Protein AF-A0A6L7WS85-F1 (afdb_monomer_lite)

Foldseek 3Di:
DPPPPDDDDDPVVVVVVVVVVVVVVVVVCVVDPDPDPDQQDADDALVRVQVLLCVLQVAHDDSPVQAPHADCPPHNDRPRNVRRDDDPVRVVSVVVVLLVSLLLSLLPDDPWKDKDKDFDDLPDDFQADDDPQDDNQFTAFDKDWDFASAWAKKKKAFDWRAFPVQFFAQQADWWKKFKDKQNHTPDIDITHVLVVQADDFDFDLACPGDGPPRSVVCRNCRRVPRMDMDTDAGGIMMITITIRDDPDDDDDDDDDDDDDNSSRRGSNHNHHMHTGMMMMMDDNDHPGRGDYPSCVSQQPDDADDPHDPVVLLVSLLVSLQVSCVSNPPDDDDPVNSVVLSVQLVVLCVVHNSSSSSSSSD

Structure (mmCIF, N/CA/C/O backbone):
data_AF-A0A6L7WS85-F1
#
_entry.id   AF-A0A6L7WS85-F1
#
loop_
_atom_site.group_PDB
_atom_site.id
_atom_site.type_symbol
_atom_site.label_atom_id
_atom_site.label_alt_id
_atom_site.label_comp_id
_atom_site.label_asym_id
_atom_site.label_entity_id
_atom_site.label_seq_id
_atom_site.pdbx_PDB_ins_code
_atom_site.Cartn_x
_atom_site.Cartn_y
_atom_site.Cartn_z
_atom_site.occupancy
_atom_site.B_iso_or_equiv
_atom_site.auth_seq_id
_atom_site.auth_comp_id
_atom_site.auth_asym_id
_atom_site.auth_atom_id
_atom_site.pdbx_PDB_model_num
ATOM 1 N N . MET A 1 1 ? 6.328 -37.566 62.674 1.00 53.97 1 MET A N 1
ATOM 2 C CA . MET A 1 1 ? 6.493 -38.929 63.240 1.00 53.97 1 MET A CA 1
ATOM 3 C C . MET A 1 1 ? 6.113 -38.849 64.713 1.00 53.97 1 MET A C 1
ATOM 5 O O . MET A 1 1 ? 6.518 -37.862 65.320 1.00 53.97 1 MET A O 1
ATOM 9 N N . PRO A 1 2 ? 5.325 -39.777 65.289 1.00 58.72 2 PRO A N 1
ATOM 10 C CA . PRO A 1 2 ? 5.113 -39.764 66.733 1.00 58.72 2 PRO A CA 1
ATOM 11 C C . PRO A 1 2 ? 6.447 -40.039 67.462 1.00 58.72 2 PRO A C 1
ATOM 13 O O . PRO A 1 2 ? 7.341 -40.641 66.859 1.00 58.72 2 PRO A O 1
ATOM 16 N N . PRO A 1 3 ? 6.603 -39.596 68.723 1.00 71.50 3 PRO A N 1
ATOM 17 C CA . PRO A 1 3 ? 7.794 -39.864 69.528 1.00 71.50 3 PRO A CA 1
ATOM 18 C C . PRO A 1 3 ? 8.134 -41.360 69.577 1.00 71.50 3 PRO A C 1
ATOM 20 O O . PRO A 1 3 ? 7.241 -42.208 69.481 1.00 71.50 3 PRO A O 1
ATOM 23 N N . ALA A 1 4 ? 9.420 -41.682 69.735 1.00 63.84 4 ALA A N 1
ATOM 24 C CA . ALA A 1 4 ? 9.895 -43.062 69.783 1.00 63.84 4 ALA A CA 1
ATOM 25 C C . ALA A 1 4 ? 9.134 -43.881 70.846 1.00 63.84 4 ALA A C 1
ATOM 27 O O . ALA A 1 4 ? 9.026 -43.459 71.994 1.00 63.84 4 ALA A O 1
ATOM 28 N N . GLY A 1 5 ? 8.603 -45.044 70.448 1.00 71.12 5 GLY A N 1
ATOM 29 C CA . GLY A 1 5 ? 7.859 -45.961 71.323 1.00 71.12 5 GLY A CA 1
ATOM 30 C C . GLY A 1 5 ? 6.330 -45.903 71.209 1.00 71.12 5 GLY A C 1
ATOM 31 O O . GLY A 1 5 ? 5.669 -46.806 71.712 1.00 71.12 5 GLY A O 1
ATOM 32 N N . ASN A 1 6 ? 5.756 -44.916 70.512 1.00 74.50 6 ASN A N 1
ATOM 33 C CA . ASN A 1 6 ? 4.305 -44.847 70.305 1.00 74.50 6 ASN A CA 1
ATOM 34 C C . ASN A 1 6 ? 3.857 -45.547 69.008 1.00 74.50 6 ASN A C 1
ATOM 36 O O . ASN A 1 6 ? 4.531 -45.416 67.977 1.00 74.50 6 ASN A O 1
ATOM 40 N N . PRO A 1 7 ? 2.708 -46.257 69.018 1.00 76.69 7 PRO A N 1
ATOM 41 C CA . PRO A 1 7 ? 2.165 -46.877 67.818 1.00 76.69 7 PRO A CA 1
ATOM 42 C C . PRO A 1 7 ? 1.819 -45.801 66.786 1.00 76.69 7 PRO A C 1
ATOM 44 O O . PRO A 1 7 ? 1.273 -44.743 67.107 1.00 76.69 7 PRO A O 1
ATOM 47 N N . ARG A 1 8 ? 2.150 -46.070 65.521 1.00 77.38 8 ARG A N 1
ATOM 48 C CA . ARG A 1 8 ? 1.722 -45.208 64.418 1.00 77.38 8 ARG A CA 1
ATOM 49 C C . ARG A 1 8 ? 0.194 -45.275 64.287 1.00 77.38 8 ARG A C 1
ATOM 51 O O . ARG A 1 8 ? -0.360 -46.367 64.418 1.00 77.38 8 ARG A O 1
ATOM 58 N N . PRO A 1 9 ? -0.481 -44.149 64.000 1.00 83.81 9 PRO A N 1
ATOM 59 C CA . PRO A 1 9 ? -1.877 -44.159 63.584 1.00 83.81 9 PRO A CA 1
ATOM 60 C C . PRO A 1 9 ? -2.127 -45.157 62.446 1.00 83.81 9 PRO A C 1
ATOM 62 O O . PRO A 1 9 ? -1.244 -45.411 61.624 1.00 83.81 9 PRO A O 1
ATOM 65 N N . ALA A 1 10 ? -3.335 -45.717 62.389 1.00 86.31 10 ALA A N 1
ATOM 66 C CA . ALA A 1 10 ? -3.731 -46.590 61.290 1.00 86.31 10 ALA A CA 1
ATOM 67 C C . ALA A 1 10 ? -3.745 -45.816 59.960 1.00 86.31 10 ALA A C 1
ATOM 69 O O . ALA A 1 10 ? -4.024 -44.618 59.934 1.00 86.31 10 ALA A O 1
ATOM 70 N N . GLU A 1 11 ? -3.504 -46.503 58.843 1.00 85.88 11 GLU A N 1
ATOM 71 C CA . GLU A 1 11 ? -3.482 -45.891 57.505 1.00 85.88 11 GLU A CA 1
ATOM 72 C C . GLU A 1 11 ? -4.763 -45.095 57.192 1.00 85.88 11 GLU A C 1
ATOM 74 O O . GLU A 1 11 ? -4.703 -44.005 56.625 1.00 85.88 11 GLU A O 1
ATOM 79 N N . ALA A 1 12 ? -5.921 -45.584 57.645 1.00 87.50 12 ALA A N 1
ATOM 80 C CA . ALA A 1 12 ? -7.203 -44.899 57.492 1.00 87.50 12 ALA A CA 1
ATOM 81 C C . ALA A 1 12 ? -7.228 -43.506 58.151 1.00 87.50 12 ALA A C 1
ATOM 83 O O . ALA A 1 12 ? -7.814 -42.573 57.601 1.00 87.50 12 ALA A O 1
ATOM 84 N N . ALA A 1 13 ? -6.556 -43.337 59.295 1.00 87.69 13 ALA A N 1
ATOM 85 C CA . ALA A 1 13 ? -6.461 -42.045 59.970 1.00 87.69 13 ALA A CA 1
ATOM 86 C C . ALA A 1 13 ? -5.604 -41.061 59.162 1.00 87.69 13 ALA A C 1
ATOM 88 O O . ALA A 1 13 ? -5.973 -39.898 59.022 1.00 87.69 13 ALA A O 1
ATOM 89 N N . TYR A 1 14 ? -4.510 -41.536 58.557 1.00 87.75 14 TYR A N 1
ATOM 90 C CA . TYR A 1 14 ? -3.699 -40.720 57.654 1.00 87.75 14 TYR A CA 1
ATOM 91 C C . TYR A 1 14 ? -4.488 -40.266 56.423 1.00 87.75 14 TYR A C 1
ATOM 93 O O . TYR A 1 14 ? -4.453 -39.086 56.089 1.00 87.75 14 TYR A O 1
ATOM 101 N N . ARG A 1 15 ? -5.245 -41.173 55.789 1.00 91.62 15 ARG A N 1
ATOM 102 C CA . ARG A 1 15 ? -6.086 -40.835 54.627 1.00 91.62 15 ARG A CA 1
ATOM 103 C C . ARG A 1 15 ? -7.187 -39.834 54.972 1.00 91.62 15 ARG A C 1
ATOM 105 O O . ARG A 1 15 ? -7.450 -38.934 54.188 1.00 91.62 15 ARG A O 1
ATOM 112 N N . THR A 1 16 ? -7.792 -39.967 56.152 1.00 93.31 16 THR A N 1
ATOM 113 C CA . THR A 1 16 ? -8.840 -39.045 56.620 1.00 93.31 16 THR A CA 1
ATOM 114 C C . THR A 1 16 ? -8.288 -37.633 56.801 1.00 93.31 16 THR A C 1
ATOM 116 O O . THR A 1 16 ? -8.888 -36.673 56.331 1.00 93.31 16 THR A O 1
ATOM 119 N N . VAL A 1 17 ? -7.121 -37.502 57.438 1.00 93.50 17 VAL A N 1
ATOM 120 C CA . VAL A 1 17 ? -6.476 -36.196 57.640 1.00 93.50 17 VAL A CA 1
ATOM 121 C C . VAL A 1 17 ? -6.006 -35.594 56.316 1.00 93.50 17 VAL A C 1
ATOM 123 O O . VAL A 1 17 ? -6.187 -34.399 56.113 1.00 93.50 17 VAL A O 1
ATOM 126 N N . ALA A 1 18 ? -5.443 -36.402 55.412 1.00 93.31 18 ALA A N 1
ATOM 127 C CA . ALA A 1 18 ? -5.026 -35.937 54.090 1.00 93.31 18 ALA A CA 1
ATOM 128 C C . ALA A 1 18 ? -6.217 -35.410 53.276 1.00 93.31 18 ALA A C 1
ATOM 130 O O . ALA A 1 18 ? -6.176 -34.278 52.812 1.00 93.31 18 ALA A O 1
ATOM 131 N N . SER A 1 19 ? -7.308 -36.179 53.202 1.00 94.69 19 SER A N 1
ATOM 132 C CA . SER A 1 19 ? -8.516 -35.781 52.472 1.00 94.69 19 SER A CA 1
ATOM 133 C C . SER A 1 19 ? -9.173 -34.531 53.061 1.00 94.69 19 SER A C 1
ATOM 135 O O . SER A 1 19 ? -9.623 -33.668 52.310 1.00 94.69 19 SER A O 1
ATOM 137 N N . TRP A 1 20 ? -9.203 -34.399 54.391 1.00 96.12 20 TRP A N 1
ATOM 138 C CA . TRP A 1 20 ? -9.679 -33.177 55.041 1.00 96.12 20 TRP A CA 1
ATOM 139 C C . TRP A 1 20 ? -8.803 -31.972 54.679 1.00 96.12 20 TRP A C 1
ATOM 141 O O . TRP A 1 20 ? -9.329 -30.941 54.279 1.00 96.12 20 TRP A O 1
ATOM 151 N N . LEU A 1 21 ? -7.477 -32.113 54.761 1.00 95.69 21 LEU A N 1
ATOM 152 C CA . LEU A 1 21 ? -6.548 -31.026 54.463 1.00 95.69 21 LEU A CA 1
ATOM 153 C C . LEU A 1 21 ? -6.642 -30.576 52.997 1.00 95.69 21 LEU A C 1
ATOM 155 O O . LEU A 1 21 ? -6.675 -29.379 52.740 1.00 95.69 21 LEU A O 1
ATOM 159 N N . GLU A 1 22 ? -6.722 -31.518 52.055 1.00 95.44 22 GLU A N 1
ATOM 160 C CA . GLU A 1 22 ? -6.938 -31.237 50.628 1.00 95.44 22 GLU A CA 1
ATOM 161 C C . GLU A 1 22 ? -8.252 -30.476 50.411 1.00 95.44 22 GLU A C 1
ATOM 163 O O . GLU A 1 22 ? -8.258 -29.424 49.779 1.00 95.44 22 GLU A O 1
ATOM 168 N N . THR A 1 23 ? -9.344 -30.938 51.030 1.00 95.12 23 THR A N 1
ATOM 169 C CA . THR A 1 23 ? -10.663 -30.295 50.912 1.00 95.12 23 THR A CA 1
ATOM 170 C C . THR A 1 23 ? -10.656 -28.865 51.456 1.00 95.12 23 THR A C 1
ATOM 172 O O . THR A 1 23 ? -11.225 -27.967 50.836 1.00 95.12 23 THR A O 1
ATOM 175 N N . GLU A 1 24 ? -10.019 -28.624 52.604 1.00 94.81 24 GLU A N 1
ATOM 176 C CA . GLU A 1 24 ? -9.925 -27.283 53.194 1.00 94.81 24 GLU A CA 1
ATOM 177 C C . GLU A 1 24 ? -9.048 -26.347 52.352 1.00 94.81 24 GLU A C 1
ATOM 179 O O . GLU A 1 24 ? -9.404 -25.183 52.161 1.00 94.81 24 GLU A O 1
ATOM 184 N N . ILE A 1 25 ? -7.932 -26.848 51.806 1.00 90.12 25 ILE A N 1
ATOM 185 C CA . ILE A 1 25 ? -7.068 -26.081 50.895 1.00 90.12 25 ILE A CA 1
ATOM 186 C C . ILE A 1 25 ? -7.840 -25.694 49.631 1.00 90.12 25 ILE A C 1
ATOM 188 O O . ILE A 1 25 ? -7.834 -24.521 49.257 1.00 90.12 25 ILE A O 1
ATOM 192 N N . ASP A 1 26 ? -8.546 -26.642 49.013 1.00 89.75 26 ASP A N 1
ATOM 193 C CA . ASP A 1 26 ? -9.341 -26.397 47.807 1.00 89.75 26 ASP A CA 1
ATOM 194 C C . ASP A 1 26 ? -10.480 -25.403 48.079 1.00 89.75 26 ASP A C 1
ATOM 196 O O . ASP A 1 26 ? -10.726 -24.486 47.292 1.00 89.75 26 ASP A O 1
ATOM 200 N N . THR A 1 27 ? -11.145 -25.531 49.229 1.00 91.12 27 THR A N 1
ATOM 201 C CA . THR A 1 27 ? -12.225 -24.622 49.642 1.00 91.12 27 THR A CA 1
ATOM 202 C C . THR A 1 27 ? -11.706 -23.197 49.842 1.00 91.12 27 THR A C 1
ATOM 204 O O . THR A 1 27 ? -12.332 -22.241 49.378 1.00 91.12 27 THR A O 1
ATOM 207 N N . LEU A 1 28 ? -10.547 -23.038 50.488 1.00 87.81 28 LEU A N 1
ATOM 208 C CA . LEU A 1 28 ? -9.914 -21.735 50.690 1.00 87.81 28 LEU A CA 1
ATOM 209 C C . LEU A 1 28 ? -9.469 -21.112 49.357 1.00 87.81 28 LEU A C 1
ATOM 211 O O . LEU A 1 28 ? -9.716 -19.928 49.122 1.00 87.81 28 LEU A O 1
ATOM 215 N N . ALA A 1 29 ? -8.863 -21.912 48.475 1.00 81.25 29 ALA A N 1
ATOM 216 C CA . ALA A 1 29 ? -8.415 -21.473 47.156 1.00 81.25 29 ALA A CA 1
ATOM 217 C C . ALA A 1 29 ? -9.582 -21.002 46.271 1.00 81.25 29 ALA A C 1
ATOM 219 O O . ALA A 1 29 ? -9.443 -20.024 45.538 1.00 81.25 29 ALA A O 1
ATOM 220 N N . LEU A 1 30 ? -10.749 -21.649 46.368 1.00 84.62 30 LEU A N 1
ATOM 221 C CA . LEU A 1 30 ? -11.965 -21.231 45.663 1.00 84.62 30 LEU A CA 1
ATOM 222 C C . LEU A 1 30 ? -12.608 -19.975 46.268 1.00 84.62 30 LEU A C 1
ATOM 224 O O . LEU A 1 30 ? -13.181 -19.170 45.535 1.00 84.62 30 LEU A O 1
ATOM 228 N N . ALA A 1 31 ? -12.537 -19.807 47.590 1.00 88.69 31 ALA A N 1
ATOM 229 C CA . ALA A 1 31 ? -13.150 -18.677 48.287 1.00 88.69 31 ALA A CA 1
ATOM 230 C C . ALA A 1 31 ? -12.396 -17.355 48.072 1.00 88.69 31 ALA A C 1
ATOM 232 O O . ALA A 1 31 ? -13.014 -16.291 48.065 1.00 88.69 31 ALA A O 1
ATOM 233 N N . SER A 1 32 ? -11.073 -17.411 47.900 1.00 80.25 32 SER A N 1
ATOM 234 C CA . SER A 1 32 ? -10.247 -16.233 47.635 1.00 80.25 32 SER A CA 1
ATOM 235 C C . SER A 1 32 ? -9.077 -16.602 46.718 1.00 80.25 32 SER A C 1
ATOM 237 O O . SER A 1 32 ? -7.954 -16.758 47.203 1.00 80.25 32 SER A O 1
ATOM 239 N N . PRO A 1 33 ? -9.323 -16.757 45.403 1.00 77.69 33 PRO A N 1
ATOM 240 C CA . PRO A 1 33 ? -8.286 -17.128 44.450 1.00 77.69 33 PRO A CA 1
ATOM 241 C C . PRO A 1 33 ? -7.148 -16.104 44.479 1.00 77.69 33 PRO A C 1
ATOM 243 O O . PRO A 1 33 ? -7.364 -14.931 44.175 1.00 77.69 33 PRO A O 1
ATOM 246 N N . ASP A 1 34 ? -5.944 -16.544 44.841 1.00 73.62 34 ASP A N 1
ATOM 247 C CA . ASP A 1 34 ? -4.716 -15.771 44.665 1.00 73.62 34 ASP A CA 1
ATOM 248 C C . ASP A 1 34 ? -4.029 -16.278 43.389 1.00 73.62 34 ASP A C 1
ATOM 250 O O . ASP A 1 34 ? -3.404 -17.342 43.413 1.00 73.62 34 ASP A O 1
ATOM 254 N N . PRO A 1 35 ? -4.160 -15.577 42.249 1.00 69.06 35 PRO A N 1
ATOM 255 C CA . PRO A 1 35 ? -3.498 -15.973 41.009 1.00 69.06 35 PRO A CA 1
ATOM 256 C C . PRO A 1 35 ? -1.964 -15.834 41.080 1.00 69.06 35 PRO A C 1
ATOM 258 O O . PRO A 1 35 ? -1.282 -16.111 40.094 1.00 69.06 35 PRO A O 1
ATOM 261 N N . GLY A 1 36 ? -1.409 -15.415 42.225 1.00 72.50 36 GLY A N 1
ATOM 262 C CA . GLY A 1 36 ? -0.003 -15.103 42.417 1.00 72.50 36 GLY A CA 1
ATOM 263 C C . GLY A 1 36 ? 0.325 -13.682 41.966 1.00 72.50 36 GLY A C 1
ATOM 264 O O . GLY A 1 36 ? -0.548 -12.828 41.793 1.00 72.50 36 GLY A O 1
ATOM 265 N N . ARG A 1 37 ? 1.619 -13.411 41.746 1.00 63.44 37 ARG A N 1
ATOM 266 C CA . ARG A 1 37 ? 2.050 -12.170 41.092 1.00 63.44 37 ARG A CA 1
ATOM 267 C C . ARG A 1 37 ? 1.512 -12.200 39.661 1.00 63.44 37 ARG A C 1
ATOM 269 O O . ARG A 1 37 ? 2.059 -12.909 38.823 1.00 63.44 37 ARG A O 1
ATOM 276 N N . GLY A 1 38 ? 0.426 -11.470 39.419 1.00 61.41 38 GLY A N 1
ATOM 277 C CA . GLY A 1 38 ? -0.119 -11.303 38.076 1.00 61.41 38 GLY A CA 1
ATOM 278 C C . GLY A 1 38 ? 0.941 -10.761 37.117 1.00 61.41 38 GLY A C 1
ATOM 279 O O . GLY A 1 38 ? 1.922 -10.148 37.549 1.00 61.41 38 GLY A O 1
ATOM 280 N N . GLU A 1 39 ? 0.737 -10.990 35.820 1.00 58.28 39 GLU A N 1
ATOM 281 C CA . GLU A 1 39 ? 1.532 -10.337 34.780 1.00 58.28 39 GLU A CA 1
ATOM 282 C C . GLU A 1 39 ? 1.585 -8.829 35.058 1.00 58.28 39 GLU A C 1
ATOM 284 O O . GLU A 1 39 ? 0.565 -8.200 35.363 1.00 58.28 39 GLU A O 1
ATOM 289 N N . THR A 1 40 ? 2.777 -8.234 34.983 1.00 63.59 40 THR A N 1
ATOM 290 C CA . THR A 1 40 ? 2.881 -6.780 34.948 1.00 63.59 40 THR A CA 1
ATOM 291 C C . THR A 1 40 ? 2.109 -6.304 33.723 1.00 63.59 40 THR A C 1
ATOM 293 O O . THR A 1 40 ? 2.368 -6.747 32.605 1.00 63.59 40 THR A O 1
ATOM 296 N N . PHE A 1 41 ? 1.089 -5.464 33.941 1.00 68.06 41 PHE A N 1
ATOM 297 C CA . PHE A 1 41 ? 0.290 -4.909 32.852 1.00 68.06 41 PHE A CA 1
ATOM 298 C C . PHE A 1 41 ? 1.227 -4.247 31.843 1.00 68.06 41 PHE A C 1
ATOM 300 O O . PHE A 1 41 ? 1.824 -3.212 32.138 1.00 68.06 41 PHE A O 1
ATOM 307 N N . HIS A 1 42 ? 1.341 -4.841 30.659 1.00 76.81 42 HIS A N 1
ATOM 308 C CA . HIS A 1 42 ? 2.170 -4.319 29.587 1.00 76.81 42 HIS A CA 1
ATOM 309 C C . HIS A 1 42 ? 1.315 -3.664 28.509 1.00 76.81 42 HIS A C 1
ATOM 311 O O . HIS A 1 42 ? 0.157 -4.028 28.277 1.00 76.81 42 HIS A O 1
ATOM 317 N N . ARG A 1 43 ? 1.894 -2.677 27.825 1.00 85.75 43 ARG A N 1
ATOM 318 C CA . ARG A 1 43 ? 1.336 -2.209 26.553 1.00 85.75 43 ARG A CA 1
ATOM 319 C C . ARG A 1 43 ? 1.500 -3.296 25.494 1.00 85.75 43 ARG A C 1
ATOM 321 O O . ARG A 1 43 ? 2.467 -4.046 25.553 1.00 85.75 43 ARG A O 1
ATOM 328 N N . LEU A 1 44 ? 0.626 -3.302 24.488 1.00 88.81 44 LEU A N 1
ATOM 329 C CA . LEU A 1 44 ? 0.817 -4.158 23.317 1.00 88.81 44 LEU A CA 1
ATOM 330 C C . LEU A 1 44 ? 2.167 -3.852 22.666 1.00 88.81 44 LEU A C 1
ATOM 332 O O . LEU A 1 44 ? 2.458 -2.683 22.362 1.00 88.81 44 LEU A O 1
ATOM 336 N N . ASN A 1 45 ? 2.957 -4.890 22.420 1.00 89.38 45 ASN A N 1
ATOM 337 C CA . ASN A 1 45 ? 4.135 -4.762 21.574 1.00 89.38 45 ASN A CA 1
ATOM 338 C C . ASN A 1 45 ? 3.718 -4.570 20.102 1.00 89.38 45 ASN A C 1
ATOM 340 O O . ASN A 1 45 ? 2.533 -4.594 19.752 1.00 89.38 45 ASN A O 1
ATOM 344 N N . ARG A 1 46 ? 4.670 -4.330 19.200 1.00 91.75 46 ARG A N 1
ATOM 345 C CA . ARG A 1 46 ? 4.376 -4.053 17.785 1.00 91.75 46 ARG A CA 1
ATOM 346 C C . ARG A 1 46 ? 3.677 -5.210 17.078 1.00 91.75 46 ARG A C 1
ATOM 348 O O . ARG A 1 46 ? 2.811 -4.952 16.240 1.00 91.75 46 ARG A O 1
ATOM 355 N N . ALA A 1 47 ? 4.034 -6.451 17.398 1.00 91.62 47 ALA A N 1
ATOM 356 C CA . ALA A 1 47 ? 3.421 -7.636 16.805 1.00 91.62 47 ALA A CA 1
ATOM 357 C C . ALA A 1 47 ? 1.976 -7.820 17.294 1.00 91.62 47 ALA A C 1
ATOM 359 O O . ALA A 1 47 ? 1.066 -8.037 16.496 1.00 91.62 47 ALA A O 1
ATOM 360 N N . GLU A 1 48 ? 1.739 -7.647 18.591 1.00 91.94 48 GLU A N 1
ATOM 361 C CA . GLU A 1 48 ? 0.412 -7.696 19.200 1.00 91.94 48 GLU A CA 1
ATOM 362 C C . GLU A 1 48 ? -0.475 -6.548 18.721 1.00 91.94 48 GLU A C 1
ATOM 364 O O . GLU A 1 48 ? -1.654 -6.755 18.444 1.00 91.94 48 GLU A O 1
ATOM 369 N N . TYR A 1 49 ? 0.082 -5.344 18.571 1.00 93.00 49 TYR A N 1
ATOM 370 C CA . TYR A 1 49 ? -0.632 -4.199 18.013 1.00 93.00 49 TYR A CA 1
ATOM 371 C C . TYR A 1 49 ? -1.024 -4.446 16.551 1.00 93.00 49 TYR A C 1
ATOM 373 O O . TYR A 1 49 ? -2.164 -4.181 16.172 1.00 93.00 49 TYR A O 1
ATOM 381 N N . HIS A 1 50 ? -0.120 -5.005 15.735 1.00 94.56 50 HIS A N 1
ATOM 382 C CA . HIS A 1 50 ? -0.427 -5.420 14.360 1.00 94.56 50 HIS A CA 1
ATOM 383 C C . HIS A 1 50 ? -1.567 -6.441 14.321 1.00 94.56 50 HIS A C 1
ATOM 385 O O . HIS A 1 50 ? -2.540 -6.245 13.591 1.00 94.56 50 HIS A O 1
ATOM 391 N N . ALA A 1 51 ? -1.484 -7.484 15.150 1.00 94.25 51 ALA A N 1
ATOM 392 C CA . ALA A 1 51 ? -2.509 -8.515 15.240 1.00 94.25 51 ALA A CA 1
ATOM 393 C C . ALA A 1 51 ? -3.858 -7.947 15.707 1.00 94.25 51 ALA A C 1
ATOM 395 O O . ALA A 1 51 ? -4.886 -8.263 15.113 1.00 94.25 51 ALA A O 1
ATOM 396 N N . ALA A 1 52 ? -3.860 -7.067 16.712 1.00 93.38 52 ALA A N 1
ATOM 397 C CA . ALA A 1 52 ? -5.067 -6.429 17.229 1.00 93.38 52 ALA A CA 1
ATOM 398 C C . ALA A 1 52 ? -5.735 -5.522 16.186 1.00 93.38 52 ALA A C 1
ATOM 400 O O . ALA A 1 52 ? -6.949 -5.577 16.016 1.00 93.38 52 ALA A O 1
ATOM 401 N N . VAL A 1 53 ? -4.958 -4.720 15.448 1.00 94.25 53 VAL A N 1
ATOM 402 C CA . VAL A 1 53 ? -5.476 -3.873 14.358 1.00 94.25 53 VAL A CA 1
ATOM 403 C C . VAL A 1 53 ? -6.054 -4.728 13.234 1.00 94.25 53 VAL A C 1
ATOM 405 O O . VAL A 1 53 ? -7.143 -4.441 12.733 1.00 94.25 53 VAL A O 1
ATOM 408 N N . ARG A 1 54 ? -5.349 -5.796 12.853 1.00 93.88 54 ARG A N 1
ATOM 409 C CA . ARG A 1 54 ? -5.809 -6.721 11.820 1.00 93.88 54 ARG A CA 1
ATOM 410 C C . ARG A 1 54 ? -7.089 -7.442 12.232 1.00 93.88 54 ARG A C 1
ATOM 412 O O . ARG A 1 54 ? -7.978 -7.571 11.399 1.00 93.88 54 ARG A O 1
ATOM 419 N N . ASP A 1 55 ? -7.193 -7.900 13.475 1.00 93.19 55 ASP A N 1
ATOM 420 C CA . ASP A 1 55 ? -8.399 -8.568 13.965 1.00 93.19 55 ASP A CA 1
ATOM 421 C C . ASP A 1 55 ? -9.572 -7.587 14.057 1.00 93.19 55 ASP A C 1
ATOM 423 O O . ASP A 1 55 ? -10.637 -7.827 13.490 1.00 93.19 55 ASP A O 1
ATOM 427 N N . LEU A 1 56 ? -9.371 -6.446 14.720 1.00 93.50 56 LEU A N 1
ATOM 428 C CA . LEU A 1 56 ? -10.443 -5.499 15.006 1.00 93.50 56 LEU A CA 1
ATOM 429 C C . LEU A 1 56 ? -10.956 -4.797 13.746 1.00 93.50 56 LEU A C 1
ATOM 431 O O . LEU A 1 56 ? -12.162 -4.611 13.605 1.00 93.50 56 LEU A O 1
ATOM 435 N N . LEU A 1 57 ? -10.048 -4.400 12.850 1.00 94.44 57 LEU A N 1
ATOM 436 C CA . LEU A 1 57 ? -10.353 -3.517 11.725 1.00 94.44 57 LEU A CA 1
ATOM 437 C C . LEU A 1 57 ? -10.121 -4.167 10.360 1.00 94.44 57 LEU A C 1
ATOM 439 O O . LEU A 1 57 ? -10.405 -3.520 9.362 1.00 94.44 57 LEU A O 1
ATOM 443 N N . ALA A 1 58 ? -9.595 -5.390 10.263 1.00 93.44 58 ALA A N 1
ATOM 444 C CA . ALA A 1 58 ? -9.268 -6.043 8.987 1.00 93.44 58 ALA A CA 1
ATOM 445 C C . ALA A 1 58 ? -8.374 -5.196 8.048 1.00 93.44 58 ALA A C 1
ATOM 447 O O . ALA A 1 58 ? -8.473 -5.293 6.821 1.00 93.44 58 ALA A O 1
ATOM 448 N N . VAL A 1 59 ? -7.487 -4.373 8.623 1.00 92.31 59 VAL A N 1
ATOM 449 C CA . VAL A 1 59 ? -6.465 -3.603 7.895 1.00 92.31 59 VAL A CA 1
ATOM 450 C C . VAL A 1 59 ? -5.087 -4.187 8.193 1.00 92.31 59 VAL A C 1
ATOM 452 O O . VAL A 1 59 ? -4.737 -4.403 9.350 1.00 92.31 59 VAL A O 1
ATOM 455 N N . ASP A 1 60 ? -4.297 -4.416 7.146 1.00 90.19 60 ASP A N 1
ATOM 456 C CA . ASP A 1 60 ? -2.901 -4.841 7.257 1.00 90.19 60 ASP A CA 1
ATOM 457 C C . ASP A 1 60 ? -1.986 -3.624 7.067 1.00 90.19 60 ASP A C 1
ATOM 459 O O . ASP A 1 60 ? -1.959 -3.020 5.992 1.00 90.19 60 ASP A O 1
ATOM 463 N N . VAL A 1 61 ? -1.280 -3.220 8.126 1.00 88.75 61 VAL A N 1
ATOM 464 C CA . VAL A 1 61 ? -0.393 -2.048 8.121 1.00 88.75 61 VAL A CA 1
ATOM 465 C C . VAL A 1 61 ? 1.020 -2.427 8.527 1.00 88.75 61 VAL A C 1
ATOM 467 O O . VAL A 1 61 ? 1.227 -3.261 9.403 1.00 88.75 61 VAL A O 1
ATOM 470 N N . ASP A 1 62 ? 2.006 -1.750 7.946 1.00 87.75 62 ASP A N 1
ATOM 471 C CA . ASP A 1 62 ? 3.383 -1.857 8.411 1.00 87.75 62 ASP A CA 1
ATOM 472 C C . ASP A 1 62 ? 3.560 -1.086 9.728 1.00 87.75 62 ASP A C 1
ATOM 474 O O . ASP A 1 62 ? 3.859 0.110 9.747 1.00 87.75 62 ASP A O 1
ATOM 478 N N . VAL A 1 63 ? 3.361 -1.780 10.850 1.00 90.06 63 VAL A N 1
ATOM 479 C CA . VAL A 1 63 ? 3.550 -1.211 12.192 1.00 90.06 63 VAL A CA 1
ATOM 480 C C . VAL A 1 63 ? 5.006 -0.794 12.420 1.00 90.06 63 VAL A C 1
ATOM 482 O O . VAL A 1 63 ? 5.253 0.129 13.199 1.00 90.06 63 VAL A O 1
ATOM 485 N N . ALA A 1 64 ? 5.970 -1.385 11.703 1.00 88.94 64 ALA A N 1
ATOM 486 C CA . ALA A 1 64 ? 7.377 -1.033 11.841 1.00 88.94 64 ALA A CA 1
ATOM 487 C C . ALA A 1 64 ? 7.695 0.394 11.413 1.00 88.94 64 ALA A C 1
ATOM 489 O O . ALA A 1 64 ? 8.567 1.032 12.004 1.00 88.94 64 ALA A O 1
ATOM 490 N N . ALA A 1 65 ? 6.960 0.895 10.425 1.00 87.88 65 ALA A N 1
ATOM 491 C CA . ALA A 1 65 ? 7.050 2.272 9.969 1.00 87.88 65 ALA A CA 1
ATOM 492 C C . ALA A 1 65 ? 6.281 3.262 10.868 1.00 87.88 65 ALA A C 1
ATOM 494 O O . ALA A 1 65 ? 6.490 4.472 10.762 1.00 87.88 65 ALA A O 1
ATOM 495 N N . LEU A 1 66 ? 5.377 2.777 11.730 1.00 89.38 66 LEU A N 1
ATOM 496 C CA . LEU A 1 66 ? 4.494 3.614 12.551 1.00 89.38 66 LEU A CA 1
ATOM 497 C C . LEU A 1 66 ? 4.993 3.782 13.988 1.00 89.38 66 LEU A C 1
ATOM 499 O O . LEU A 1 66 ? 4.892 4.878 14.545 1.00 89.38 66 LEU A O 1
ATOM 503 N N . LEU A 1 67 ? 5.520 2.709 14.581 1.00 91.25 67 LEU A N 1
ATOM 504 C CA . LEU A 1 67 ? 5.909 2.652 15.987 1.00 91.25 67 LEU A CA 1
ATOM 505 C C . LEU A 1 67 ? 7.403 2.321 16.142 1.00 91.25 67 LEU A C 1
ATOM 507 O O . LEU A 1 67 ? 7.936 1.504 15.382 1.00 91.25 67 LEU A O 1
ATOM 511 N N . PRO A 1 68 ? 8.093 2.918 17.132 1.00 89.31 68 PRO A N 1
ATOM 512 C CA . PRO A 1 68 ? 9.483 2.579 17.432 1.00 89.31 68 PRO A CA 1
ATOM 513 C C . PRO A 1 68 ? 9.611 1.108 17.842 1.00 89.31 68 PRO A C 1
ATOM 515 O O . PRO A 1 68 ? 8.635 0.498 18.267 1.00 89.31 68 PRO A O 1
ATOM 518 N N . ALA A 1 69 ? 10.804 0.533 17.684 1.00 87.31 69 ALA A N 1
ATOM 519 C CA . ALA A 1 69 ? 11.066 -0.838 18.115 1.00 87.31 69 ALA A CA 1
ATOM 520 C C . ALA A 1 69 ? 10.809 -1.001 19.622 1.00 87.31 69 ALA A C 1
ATOM 522 O O . ALA A 1 69 ? 11.064 -0.079 20.400 1.00 87.31 69 ALA A O 1
ATOM 523 N N . ASP A 1 70 ? 10.296 -2.166 20.006 1.00 85.56 70 ASP A N 1
ATOM 524 C CA . ASP A 1 70 ? 10.112 -2.522 21.408 1.00 85.56 70 ASP A CA 1
ATOM 525 C C . ASP A 1 70 ? 11.456 -2.862 22.055 1.00 85.56 70 ASP A C 1
ATOM 527 O O . ASP A 1 70 ? 12.398 -3.284 21.379 1.00 85.56 70 ASP A O 1
ATOM 531 N N . ASP A 1 71 ? 11.547 -2.646 23.364 1.00 76.31 71 ASP A N 1
ATOM 532 C CA . ASP A 1 71 ? 12.751 -2.971 24.113 1.00 76.31 71 ASP A CA 1
ATOM 533 C C . ASP A 1 71 ? 12.793 -4.478 24.394 1.00 76.31 71 ASP A C 1
ATOM 535 O O . ASP A 1 71 ? 11.851 -5.044 24.948 1.00 76.31 71 ASP A O 1
ATOM 539 N N . THR A 1 72 ? 13.885 -5.121 23.991 1.00 74.44 72 THR A N 1
ATOM 540 C CA . THR A 1 72 ? 14.123 -6.558 24.169 1.00 74.44 72 THR A CA 1
ATOM 541 C C . THR A 1 72 ? 15.208 -6.835 25.211 1.00 74.44 72 THR A C 1
ATOM 543 O O . THR A 1 72 ? 15.814 -7.914 25.190 1.00 74.44 72 THR A O 1
ATOM 546 N N . TYR A 1 73 ? 15.543 -5.852 26.059 1.00 63.38 73 TYR A N 1
ATOM 547 C CA . TYR A 1 73 ? 16.639 -5.973 27.015 1.00 63.38 73 TYR A CA 1
ATOM 548 C C . TYR A 1 73 ? 16.473 -7.198 27.930 1.00 63.38 73 TYR A C 1
ATOM 550 O O . TYR A 1 73 ? 15.370 -7.650 28.240 1.00 63.38 73 TYR A O 1
ATOM 558 N N . GLU A 1 74 ? 17.615 -7.745 28.346 1.00 56.25 74 GLU A N 1
ATOM 559 C CA . GLU A 1 74 ? 17.774 -8.826 29.328 1.00 56.25 74 GLU A CA 1
ATOM 560 C C . GLU A 1 74 ? 17.443 -10.257 28.860 1.00 56.25 74 GLU A C 1
ATOM 562 O O . GLU A 1 74 ? 18.204 -11.174 29.178 1.00 56.25 74 GLU A O 1
ATOM 567 N N . HIS A 1 75 ? 16.406 -10.474 28.043 1.00 65.50 75 HIS A N 1
ATOM 568 C CA . HIS A 1 75 ? 16.008 -11.836 27.633 1.00 65.50 75 HIS A CA 1
ATOM 569 C C . HIS A 1 75 ? 15.715 -12.026 26.138 1.00 65.50 75 HIS A C 1
ATOM 571 O O . HIS A 1 75 ? 15.434 -13.147 25.718 1.00 65.50 75 HIS A O 1
ATOM 577 N N . GLY A 1 76 ? 15.806 -10.971 25.320 1.00 72.50 76 GLY A N 1
ATOM 578 C CA . GLY A 1 76 ? 15.579 -11.063 23.873 1.00 72.50 76 GLY A CA 1
ATOM 579 C C . GLY A 1 76 ? 14.114 -11.265 23.469 1.00 72.50 76 GLY A C 1
ATOM 580 O O . GLY A 1 76 ? 13.845 -11.486 22.291 1.00 72.50 76 GLY A O 1
ATOM 581 N N . PHE A 1 77 ? 13.181 -11.182 24.422 1.00 77.19 77 PHE A N 1
ATOM 582 C CA . PHE A 1 77 ? 11.739 -11.210 24.177 1.00 77.19 77 PHE A CA 1
ATOM 583 C C . PHE A 1 77 ? 11.179 -9.789 24.139 1.00 77.19 77 PHE A C 1
ATOM 585 O O . PHE A 1 77 ? 11.586 -8.935 24.924 1.00 77.19 77 PHE A O 1
ATOM 592 N N . ASP A 1 78 ? 10.228 -9.551 23.241 1.00 75.50 78 ASP A N 1
ATOM 593 C CA . ASP A 1 78 ? 9.588 -8.256 22.991 1.00 75.50 78 ASP A CA 1
ATOM 594 C C . ASP A 1 78 ? 8.244 -8.086 23.727 1.00 75.50 78 ASP A C 1
ATOM 596 O O . ASP A 1 78 ? 7.535 -7.108 23.502 1.00 75.50 78 ASP A O 1
ATOM 600 N N . ASN A 1 79 ? 7.874 -9.026 24.601 1.00 77.00 79 ASN A N 1
ATOM 601 C CA . ASN A 1 79 ? 6.635 -9.025 25.391 1.00 77.00 79 ASN A CA 1
ATOM 602 C C . ASN A 1 79 ? 6.883 -8.906 26.909 1.00 77.00 79 ASN A C 1
ATOM 604 O O . ASN A 1 79 ? 6.024 -9.253 27.721 1.00 77.00 79 ASN A O 1
ATOM 608 N N . ASN A 1 80 ? 8.065 -8.432 27.314 1.00 74.19 80 ASN A N 1
ATOM 609 C CA . ASN A 1 80 ? 8.420 -8.308 28.725 1.00 74.19 80 ASN A CA 1
ATOM 610 C C . ASN A 1 80 ? 7.775 -7.064 29.366 1.00 74.19 80 ASN A C 1
ATOM 612 O O . ASN A 1 80 ? 8.208 -5.930 29.142 1.00 74.19 80 ASN A O 1
ATOM 616 N N . GLY A 1 81 ? 6.764 -7.280 30.211 1.00 73.19 81 GLY A N 1
ATOM 617 C CA . GLY A 1 81 ? 6.020 -6.204 30.867 1.00 73.19 81 GLY A CA 1
ATOM 618 C C . GLY A 1 81 ? 6.812 -5.347 31.850 1.00 73.19 81 GLY A C 1
ATOM 619 O O . GLY A 1 81 ? 6.417 -4.211 32.105 1.00 73.19 81 GLY A O 1
ATOM 620 N N . ASP A 1 82 ? 7.958 -5.827 32.331 1.00 71.56 82 ASP A N 1
ATOM 621 C CA . ASP A 1 82 ? 8.821 -5.061 33.236 1.00 71.56 82 ASP A CA 1
ATOM 622 C C . ASP A 1 82 ? 9.635 -3.982 32.495 1.00 71.56 82 ASP A C 1
ATOM 624 O O . ASP A 1 82 ? 10.083 -3.011 33.107 1.00 71.56 82 ASP A O 1
ATOM 628 N N . VAL A 1 83 ? 9.795 -4.121 31.172 1.00 75.00 83 VAL A N 1
ATOM 629 C CA . VAL A 1 83 ? 10.611 -3.228 30.326 1.00 75.00 83 VAL A CA 1
ATOM 630 C C . VAL A 1 83 ? 9.746 -2.401 29.366 1.00 75.00 83 VAL A C 1
ATOM 632 O O . VAL A 1 83 ? 10.108 -1.279 28.998 1.00 75.00 83 VAL A O 1
ATOM 635 N N . LEU A 1 84 ? 8.560 -2.902 28.999 1.00 76.88 84 LEU A N 1
ATOM 636 C CA . LEU A 1 84 ? 7.596 -2.222 28.128 1.00 76.88 84 LEU A CA 1
ATOM 637 C C . LEU A 1 84 ? 6.922 -1.020 28.814 1.00 76.88 84 LEU A C 1
ATOM 639 O O . LEU A 1 84 ? 5.737 -1.025 29.146 1.00 76.88 84 LEU A O 1
ATOM 643 N N . SER A 1 85 ? 7.683 0.060 28.969 1.00 77.25 85 SER A N 1
ATOM 644 C CA . SER A 1 85 ? 7.201 1.337 29.490 1.00 77.25 85 SER A CA 1
ATOM 645 C C . SER A 1 85 ? 6.469 2.172 28.428 1.00 77.25 85 SER A C 1
ATOM 647 O O . SER A 1 85 ? 6.637 1.996 27.215 1.00 77.25 85 SER A O 1
ATOM 649 N N . ILE A 1 86 ? 5.628 3.101 28.895 1.00 83.25 86 ILE A N 1
ATOM 650 C CA . ILE A 1 86 ? 4.928 4.084 28.061 1.00 83.25 86 ILE A CA 1
ATOM 651 C C . ILE A 1 86 ? 5.566 5.454 28.288 1.00 83.25 86 ILE A C 1
ATOM 653 O O . ILE A 1 86 ? 5.460 6.026 29.372 1.00 83.25 86 ILE A O 1
ATOM 657 N N . SER A 1 87 ? 6.204 6.001 27.253 1.00 86.69 87 SER A N 1
ATOM 658 C CA . SER A 1 87 ? 6.695 7.381 27.252 1.00 86.69 87 SER A CA 1
ATOM 659 C C . SER A 1 87 ? 5.674 8.332 26.606 1.00 86.69 87 SER A C 1
ATOM 661 O O . SER A 1 87 ? 4.877 7.901 25.766 1.00 86.69 87 SER A O 1
ATOM 663 N N . PRO A 1 88 ? 5.689 9.639 26.931 1.00 88.75 88 PRO A N 1
ATOM 664 C CA . PRO A 1 88 ? 4.818 10.615 26.272 1.00 88.75 88 PRO A CA 1
ATOM 665 C C . PRO A 1 88 ? 4.969 10.653 24.741 1.00 88.75 88 PRO A C 1
ATOM 667 O O . PRO A 1 88 ? 3.970 10.775 24.033 1.00 88.75 88 PRO A O 1
ATOM 670 N N . ASP A 1 89 ? 6.194 10.498 24.220 1.00 89.62 89 ASP A N 1
ATOM 671 C CA . ASP A 1 89 ? 6.439 10.424 22.770 1.00 89.62 89 ASP A CA 1
ATOM 672 C C . ASP A 1 89 ? 5.772 9.189 22.156 1.00 89.62 89 ASP A C 1
ATOM 674 O O . ASP A 1 89 ? 5.109 9.283 21.121 1.00 89.62 89 ASP A O 1
ATOM 678 N N . LEU A 1 90 ? 5.856 8.046 22.843 1.00 89.50 90 LEU A N 1
ATOM 679 C CA . LEU A 1 90 ? 5.224 6.815 22.394 1.00 89.50 90 LEU A CA 1
ATOM 680 C C . LEU A 1 90 ? 3.695 6.944 22.339 1.00 89.50 90 LEU A C 1
ATOM 682 O O . LEU A 1 90 ? 3.088 6.505 21.365 1.00 89.50 90 LEU A O 1
ATOM 686 N N . VAL A 1 91 ? 3.061 7.596 23.321 1.00 91.50 91 VAL A N 1
ATOM 687 C CA . VAL A 1 91 ? 1.615 7.896 23.264 1.00 91.50 91 VAL A CA 1
ATOM 688 C C . VAL A 1 91 ? 1.290 8.759 22.043 1.00 91.50 91 VAL A C 1
ATOM 690 O O . VAL A 1 91 ? 0.351 8.458 21.307 1.00 91.50 91 VAL A O 1
ATOM 693 N N . GLY A 1 92 ? 2.094 9.792 21.772 1.00 91.94 92 GLY A N 1
ATOM 694 C CA . GLY A 1 92 ? 1.951 10.614 20.568 1.00 91.94 92 GLY A CA 1
ATOM 695 C C . GLY A 1 92 ? 2.059 9.800 19.271 1.00 91.94 92 GLY A C 1
ATOM 696 O O . GLY A 1 92 ? 1.261 9.989 18.348 1.00 91.94 92 GLY A O 1
ATOM 697 N N . ARG A 1 93 ? 2.996 8.844 19.211 1.00 92.62 93 ARG A N 1
ATOM 698 C CA . ARG A 1 93 ? 3.151 7.905 18.087 1.00 92.62 93 ARG A CA 1
ATOM 699 C C . ARG A 1 93 ? 1.939 6.993 17.927 1.00 92.62 93 ARG A C 1
ATOM 701 O O . ARG A 1 93 ? 1.454 6.866 16.806 1.00 92.62 93 ARG A O 1
ATOM 708 N N . TYR A 1 94 ? 1.408 6.434 19.015 1.00 92.31 94 TYR A N 1
ATOM 709 C CA . TYR A 1 94 ? 0.183 5.631 18.978 1.00 92.31 94 TYR A CA 1
ATOM 710 C C . TYR A 1 94 ? -1.017 6.432 18.473 1.00 92.31 94 TYR A C 1
ATOM 712 O O . TYR A 1 94 ? -1.749 5.930 17.629 1.00 92.31 94 TYR A O 1
ATOM 720 N N . LEU A 1 95 ? -1.201 7.683 18.909 1.00 93.19 95 LEU A N 1
ATOM 721 C CA . LEU A 1 95 ? -2.297 8.532 18.425 1.00 93.19 95 LEU A CA 1
ATOM 722 C C . LEU A 1 95 ? -2.160 8.858 16.929 1.00 93.19 95 LEU A C 1
ATOM 724 O O . LEU A 1 95 ? -3.146 8.850 16.192 1.00 93.19 95 LEU A O 1
ATOM 728 N N . SER A 1 96 ? -0.936 9.108 16.455 1.00 93.69 96 SER A N 1
ATOM 729 C CA . SER A 1 96 ? -0.659 9.315 15.028 1.00 93.69 96 SER A CA 1
ATOM 730 C C . SER A 1 96 ? -0.919 8.046 14.203 1.00 93.69 96 SER A C 1
ATOM 732 O O . SER A 1 96 ? -1.563 8.104 13.151 1.00 93.69 96 SER A O 1
ATOM 734 N N . ALA A 1 97 ? -0.476 6.888 14.707 1.00 94.44 97 ALA A N 1
ATOM 735 C CA . ALA A 1 97 ? -0.718 5.586 14.095 1.00 94.44 97 ALA A CA 1
ATOM 736 C C . ALA A 1 97 ? -2.217 5.263 14.046 1.00 94.44 97 ALA A C 1
ATOM 738 O O . ALA A 1 97 ? -2.725 4.959 12.968 1.00 94.44 97 ALA A O 1
ATOM 739 N N . ALA A 1 98 ? -2.934 5.424 15.162 1.00 93.94 98 ALA A N 1
ATOM 740 C CA . ALA A 1 98 ? -4.377 5.224 15.261 1.00 93.94 98 ALA A CA 1
ATOM 741 C C . ALA A 1 98 ? -5.123 6.099 14.251 1.00 93.94 98 ALA A C 1
ATOM 743 O O . ALA A 1 98 ? -5.894 5.575 13.456 1.00 93.94 98 ALA A O 1
ATOM 744 N N . ARG A 1 99 ? -4.797 7.397 14.162 1.00 92.75 99 ARG A N 1
ATOM 745 C CA . ARG A 1 99 ? -5.404 8.303 13.174 1.00 92.75 99 ARG A CA 1
ATOM 746 C C . ARG A 1 99 ? -5.163 7.858 11.734 1.00 92.75 99 ARG A C 1
ATOM 748 O O . ARG A 1 99 ? -6.045 7.993 10.888 1.00 92.75 99 ARG A O 1
ATOM 755 N N . ARG A 1 100 ? -3.963 7.363 11.417 1.00 92.31 100 ARG A N 1
ATOM 756 C CA . ARG A 1 100 ? -3.663 6.842 10.077 1.00 92.31 100 ARG A CA 1
ATOM 757 C C . ARG A 1 100 ? -4.446 5.560 9.799 1.00 92.31 100 ARG A C 1
ATOM 759 O O . ARG A 1 100 ? -5.031 5.441 8.727 1.00 92.31 100 ARG A O 1
ATOM 766 N N . ILE A 1 101 ? -4.474 4.634 10.752 1.00 94.31 101 ILE A N 1
ATOM 767 C CA . ILE A 1 101 ? -5.152 3.341 10.638 1.00 94.31 101 ILE A CA 1
ATOM 768 C C . ILE A 1 101 ? -6.664 3.530 10.528 1.00 94.31 101 ILE A C 1
ATOM 770 O O . ILE A 1 101 ? -7.257 2.979 9.606 1.00 94.31 101 ILE A O 1
ATOM 774 N N . SER A 1 102 ? -7.289 4.343 11.384 1.00 94.62 102 SER A N 1
ATOM 775 C CA . SER A 1 102 ? -8.738 4.538 11.353 1.00 94.62 102 SER A CA 1
ATOM 776 C C . SER A 1 102 ? -9.196 5.192 10.052 1.00 94.62 102 SER A C 1
ATOM 778 O O . SER A 1 102 ? -10.187 4.749 9.478 1.00 94.62 102 SER A O 1
ATOM 780 N N . ARG A 1 103 ? -8.425 6.136 9.488 1.00 93.31 103 ARG A N 1
ATOM 781 C CA . ARG A 1 103 ? -8.683 6.680 8.138 1.00 93.31 103 ARG A CA 1
ATOM 782 C C . ARG A 1 103 ? -8.622 5.622 7.039 1.00 93.31 103 ARG A C 1
ATOM 784 O O . ARG A 1 103 ? -9.489 5.624 6.171 1.00 93.31 103 ARG A O 1
ATOM 791 N N . LEU A 1 104 ? -7.627 4.732 7.067 1.00 92.75 104 LEU A N 1
ATOM 792 C CA . LEU A 1 104 ? -7.525 3.624 6.106 1.00 92.75 104 LEU A CA 1
ATOM 793 C C . LEU A 1 104 ? -8.679 2.630 6.265 1.00 92.75 104 LEU A C 1
ATOM 795 O O . LEU A 1 104 ? -9.213 2.147 5.268 1.00 92.75 104 LEU A O 1
ATOM 799 N N . ALA A 1 105 ? -9.065 2.352 7.509 1.00 94.06 105 ALA A N 1
ATOM 800 C CA . ALA A 1 105 ? -10.097 1.389 7.858 1.00 94.06 105 ALA A CA 1
ATOM 801 C C . ALA A 1 105 ? -11.481 1.839 7.371 1.00 94.06 105 ALA A C 1
ATOM 803 O O . ALA A 1 105 ? -12.200 1.098 6.698 1.00 94.06 105 ALA A O 1
ATOM 804 N N . VAL A 1 106 ? -11.821 3.107 7.618 1.00 94.06 106 VAL A N 1
ATOM 805 C CA . VAL A 1 106 ? -13.057 3.682 7.090 1.00 94.06 106 VAL A CA 1
ATOM 806 C C . VAL A 1 106 ? -12.942 4.106 5.625 1.00 94.06 106 VAL A C 1
ATOM 808 O O . VAL A 1 106 ? -13.956 4.418 5.033 1.00 94.06 106 VAL A O 1
ATOM 811 N N . GLY A 1 107 ? -11.767 4.132 4.996 1.00 92.31 107 GLY A N 1
ATOM 812 C CA . GLY A 1 107 ? -11.622 4.559 3.596 1.00 92.31 107 GLY A CA 1
ATOM 813 C C . GLY A 1 107 ? -11.789 6.069 3.374 1.00 92.31 107 GLY A C 1
ATOM 814 O O . GLY A 1 107 ? -12.337 6.492 2.358 1.00 92.31 107 GLY A O 1
ATOM 815 N N . ILE A 1 108 ? -11.337 6.901 4.318 1.00 91.06 108 ILE A N 1
ATOM 816 C CA . ILE A 1 108 ? -11.258 8.353 4.102 1.00 91.06 108 ILE A CA 1
ATOM 817 C C . ILE A 1 108 ? -10.035 8.649 3.221 1.00 91.06 108 ILE A C 1
ATOM 819 O O . ILE A 1 108 ? -8.916 8.263 3.584 1.00 91.06 108 ILE A O 1
ATOM 823 N N . PRO A 1 109 ? -10.199 9.376 2.099 1.00 88.81 109 PRO A N 1
ATOM 824 C CA . PRO A 1 109 ? -9.100 9.658 1.184 1.00 88.81 109 PRO A CA 1
ATOM 825 C C . PRO A 1 109 ? -7.995 10.489 1.857 1.00 88.81 109 PRO A C 1
ATOM 827 O O . PRO A 1 109 ? -8.263 11.291 2.759 1.00 88.81 109 PRO A O 1
ATOM 830 N N . PRO A 1 110 ? -6.727 10.337 1.443 1.00 86.81 110 PRO A N 1
ATOM 831 C CA . PRO A 1 110 ? -5.674 11.260 1.852 1.00 86.81 110 PRO A CA 1
ATOM 832 C C . PRO A 1 110 ? -5.947 12.671 1.301 1.00 86.81 110 PRO A C 1
ATOM 834 O O . PRO A 1 110 ? -6.671 12.842 0.326 1.00 86.81 110 PRO A O 1
ATOM 837 N N . ILE A 1 111 ? -5.352 13.693 1.927 1.00 86.50 111 ILE A N 1
ATOM 838 C CA . ILE A 1 111 ? -5.538 15.111 1.544 1.00 86.50 111 ILE A CA 1
ATOM 839 C C . ILE A 1 111 ? -5.034 15.386 0.114 1.00 86.50 111 ILE A C 1
ATOM 841 O O . ILE A 1 111 ? -5.503 16.302 -0.554 1.00 86.50 111 ILE A O 1
ATOM 845 N N . GLY A 1 112 ? -4.093 14.577 -0.367 1.00 90.38 112 GLY A N 1
ATOM 846 C CA . GLY A 1 112 ? -3.590 14.609 -1.731 1.00 90.38 112 GLY A CA 1
ATOM 847 C C . GLY A 1 112 ? -2.920 13.285 -2.099 1.00 90.38 112 GLY A C 1
ATOM 848 O O . GLY A 1 112 ? -2.837 12.387 -1.253 1.00 90.38 112 GLY A O 1
ATOM 849 N N . PRO A 1 113 ? -2.432 13.159 -3.344 1.00 93.06 113 PRO A N 1
ATOM 850 C CA . PRO A 1 113 ? -1.748 11.958 -3.794 1.00 93.06 113 PRO A CA 1
ATOM 851 C C . PRO A 1 113 ? -0.480 11.732 -2.970 1.00 93.06 113 PRO A C 1
ATOM 853 O O . PRO A 1 113 ? 0.317 12.644 -2.744 1.00 93.06 113 PRO A O 1
ATOM 856 N N . THR A 1 114 ? -0.291 10.493 -2.536 1.00 92.56 114 THR A N 1
ATOM 857 C CA . THR A 1 114 ? 0.903 10.053 -1.811 1.00 92.56 114 THR A CA 1
ATOM 858 C C . THR A 1 114 ? 1.649 9.019 -2.634 1.00 92.56 114 THR A C 1
ATOM 860 O O . THR A 1 114 ? 1.038 8.310 -3.429 1.00 92.56 114 THR A O 1
ATOM 863 N N . VAL A 1 115 ? 2.967 8.935 -2.451 1.00 95.44 115 VAL A N 1
ATOM 864 C CA . VAL A 1 115 ? 3.802 7.942 -3.134 1.00 95.44 115 VAL A CA 1
ATOM 865 C C . VAL A 1 115 ? 4.384 6.980 -2.108 1.00 95.44 115 VAL A C 1
ATOM 867 O O . VAL A 1 115 ? 5.141 7.385 -1.225 1.00 95.44 115 VAL A O 1
ATOM 870 N N . ALA A 1 116 ? 4.043 5.702 -2.237 1.00 94.75 116 ALA A N 1
ATOM 871 C CA . ALA A 1 116 ? 4.672 4.613 -1.505 1.00 94.75 116 ALA A CA 1
ATOM 872 C C . ALA A 1 116 ? 5.813 4.038 -2.345 1.00 94.75 116 ALA A C 1
ATOM 874 O O . ALA A 1 116 ? 5.616 3.680 -3.503 1.00 94.75 116 ALA A O 1
ATOM 875 N N . THR A 1 117 ? 7.010 3.962 -1.771 1.00 96.88 117 THR A N 1
ATOM 876 C CA . THR A 1 117 ? 8.206 3.464 -2.456 1.00 96.88 117 THR A CA 1
ATOM 877 C C . THR A 1 117 ? 8.642 2.135 -1.858 1.00 96.88 117 THR A C 1
ATOM 879 O O . THR A 1 117 ? 8.895 2.048 -0.659 1.00 96.88 117 THR A O 1
ATOM 882 N N . TYR A 1 118 ? 8.795 1.134 -2.716 1.00 96.62 118 TYR A N 1
ATOM 883 C CA . TYR A 1 118 ? 9.259 -0.205 -2.385 1.00 96.62 118 TYR A CA 1
ATOM 884 C C . TYR A 1 118 ? 10.603 -0.426 -3.063 1.00 96.62 118 TYR A C 1
ATOM 886 O O . TYR A 1 118 ? 10.689 -0.412 -4.289 1.00 96.62 118 TYR A O 1
ATOM 894 N N . ARG A 1 119 ? 11.661 -0.585 -2.267 1.00 96.56 119 ARG A N 1
ATOM 895 C CA . ARG A 1 119 ? 13.016 -0.831 -2.771 1.00 96.56 119 ARG A CA 1
ATOM 896 C C . ARG A 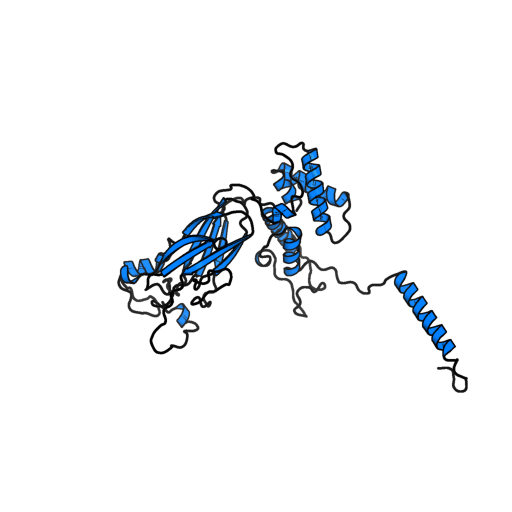1 119 ? 13.346 -2.308 -2.672 1.00 96.56 119 ARG A C 1
ATOM 898 O O . ARG A 1 119 ? 13.132 -2.923 -1.630 1.00 96.56 119 ARG A O 1
ATOM 905 N N . VAL A 1 120 ? 13.904 -2.845 -3.745 1.00 95.75 120 VAL A N 1
ATOM 906 C CA . VAL A 1 120 ? 14.483 -4.180 -3.777 1.00 95.75 120 VAL A CA 1
ATOM 907 C C . VAL A 1 120 ? 15.933 -4.070 -3.321 1.00 95.75 120 VAL A C 1
ATOM 909 O O . VAL A 1 120 ? 16.653 -3.152 -3.711 1.00 95.75 120 VAL A O 1
ATOM 912 N N . HIS A 1 121 ? 16.369 -4.980 -2.450 1.00 91.25 121 HIS A N 1
ATOM 913 C CA . HIS A 1 121 ? 17.744 -4.958 -1.967 1.00 91.25 121 HIS A CA 1
ATOM 914 C C . HIS A 1 121 ? 18.714 -5.134 -3.157 1.00 91.25 121 HIS A C 1
ATOM 916 O O . HIS A 1 121 ? 18.586 -6.130 -3.869 1.00 91.25 121 HIS A O 1
ATOM 922 N N . PRO A 1 122 ? 19.721 -4.261 -3.354 1.00 85.44 122 PRO A N 1
ATOM 923 C CA . PRO A 1 122 ? 20.625 -4.329 -4.516 1.00 85.44 122 PRO A CA 1
ATOM 924 C C . PRO A 1 122 ? 21.390 -5.660 -4.648 1.00 85.44 122 PRO A C 1
ATOM 926 O O . PRO A 1 122 ? 21.786 -6.092 -5.726 1.00 85.44 122 PRO A O 1
ATOM 929 N N . GLY A 1 123 ? 21.602 -6.348 -3.524 1.00 85.38 123 GLY A N 1
ATOM 930 C CA . GLY A 1 123 ? 22.210 -7.681 -3.486 1.00 85.38 123 GLY A CA 1
ATOM 931 C C . GLY A 1 123 ? 21.271 -8.848 -3.827 1.00 85.38 123 GLY A C 1
ATOM 932 O O . GLY A 1 123 ? 21.755 -9.978 -3.897 1.00 85.38 123 GLY A O 1
ATOM 933 N N . LEU A 1 124 ? 19.964 -8.614 -3.999 1.00 90.44 124 LEU A N 1
ATOM 934 C CA . LEU A 1 124 ? 19.007 -9.664 -4.354 1.00 90.44 124 LEU A CA 1
ATOM 935 C C . LEU A 1 124 ? 19.278 -10.148 -5.784 1.00 90.44 124 LEU A C 1
ATOM 937 O O . LEU A 1 124 ? 19.498 -9.355 -6.699 1.00 90.44 124 LEU A O 1
ATOM 941 N N . VAL A 1 125 ? 19.294 -11.465 -5.967 1.00 89.88 125 VAL A N 1
ATOM 942 C CA . VAL A 1 125 ? 19.461 -12.100 -7.279 1.00 89.88 125 VAL A CA 1
ATOM 943 C C . VAL A 1 125 ? 18.083 -12.274 -7.899 1.00 89.88 125 VAL A C 1
ATOM 945 O O . VAL A 1 125 ? 17.226 -12.902 -7.286 1.00 89.88 125 VAL A O 1
ATOM 948 N N . GLN A 1 126 ? 17.883 -11.726 -9.096 1.00 93.94 126 GLN A N 1
ATOM 949 C CA . GLN A 1 126 ? 16.575 -11.607 -9.748 1.00 93.94 126 GLN A CA 1
ATOM 950 C C . GLN A 1 126 ? 16.461 -12.455 -11.029 1.00 93.94 126 GLN A C 1
ATOM 952 O O . GLN A 1 126 ? 15.634 -12.180 -11.890 1.00 93.94 126 GLN A O 1
ATOM 957 N N . ASP A 1 127 ? 17.263 -13.510 -11.137 1.00 89.56 127 ASP A N 1
ATOM 958 C CA . ASP A 1 127 ? 17.362 -14.332 -12.355 1.00 89.56 127 ASP A CA 1
ATOM 959 C C . ASP A 1 127 ? 16.186 -15.328 -12.469 1.00 89.56 127 ASP A C 1
ATOM 961 O O . ASP A 1 127 ? 15.834 -15.803 -1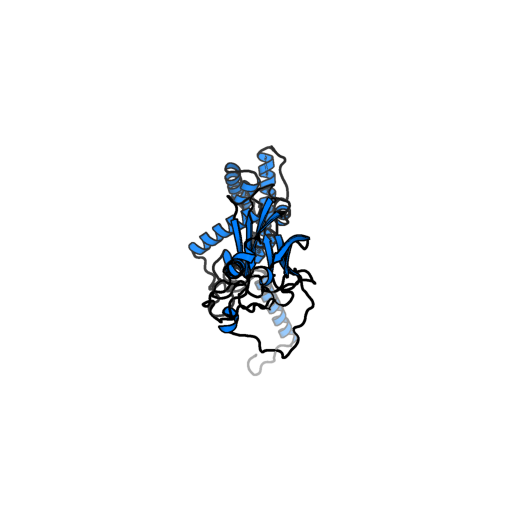3.543 1.00 89.56 127 ASP A O 1
ATOM 965 N N . GLU A 1 128 ? 15.519 -15.604 -11.346 1.00 92.44 128 GLU A N 1
ATOM 966 C CA . GLU A 1 128 ? 14.396 -16.539 -11.230 1.00 92.44 128 GLU A CA 1
ATOM 967 C C . GLU A 1 128 ? 13.156 -15.856 -10.638 1.00 92.44 128 GLU A C 1
ATOM 969 O O . GLU A 1 128 ? 13.203 -14.699 -10.205 1.00 92.44 128 GLU A O 1
ATOM 974 N N . ARG A 1 129 ? 12.022 -16.564 -10.612 1.00 95.12 129 ARG A N 1
ATOM 975 C CA . ARG A 1 129 ? 10.783 -16.086 -9.975 1.00 95.12 129 ARG A CA 1
ATOM 976 C C . ARG A 1 129 ? 11.022 -15.786 -8.489 1.00 95.12 129 ARG A C 1
ATOM 978 O O . ARG A 1 129 ? 11.432 -16.667 -7.741 1.00 95.12 129 ARG A O 1
ATOM 985 N N . GLN A 1 130 ? 10.731 -14.553 -8.071 1.00 95.31 130 GLN A N 1
ATOM 986 C CA . GLN A 1 130 ? 11.063 -14.061 -6.724 1.00 95.31 130 GLN A CA 1
ATOM 987 C C . GLN A 1 130 ? 9.999 -14.342 -5.657 1.00 95.31 130 GLN A C 1
ATOM 989 O O . GLN A 1 130 ? 10.317 -14.335 -4.473 1.00 95.31 130 GLN A O 1
ATOM 994 N N . ASP A 1 131 ? 8.743 -14.557 -6.053 1.00 95.44 131 ASP A N 1
ATOM 995 C CA . ASP A 1 131 ? 7.626 -14.710 -5.118 1.00 95.44 131 ASP A CA 1
ATOM 996 C C . ASP A 1 131 ? 6.494 -15.553 -5.734 1.00 95.44 131 ASP A C 1
ATOM 998 O O . ASP A 1 131 ? 6.248 -15.506 -6.948 1.00 95.44 131 ASP A O 1
ATOM 1002 N N . ASP A 1 132 ? 5.777 -16.305 -4.895 1.00 95.06 132 ASP A N 1
ATOM 1003 C CA . ASP A 1 132 ? 4.633 -17.134 -5.290 1.00 95.06 132 ASP A CA 1
ATOM 1004 C C . ASP A 1 132 ? 3.412 -16.323 -5.756 1.00 95.06 132 ASP A C 1
ATOM 1006 O O . ASP A 1 132 ? 2.529 -16.846 -6.438 1.00 95.06 132 ASP A O 1
ATOM 1010 N N . LEU A 1 133 ? 3.370 -15.032 -5.442 1.00 95.25 133 LEU A N 1
ATOM 1011 C CA . LEU A 1 133 ? 2.366 -14.094 -5.930 1.00 95.25 133 LEU A CA 1
ATOM 1012 C C . LEU A 1 133 ? 2.668 -13.576 -7.347 1.00 95.25 133 LEU A C 1
ATOM 1014 O O . LEU A 1 133 ? 1.801 -12.965 -7.975 1.00 95.25 133 LEU A O 1
ATOM 1018 N N . LEU A 1 134 ? 3.873 -13.817 -7.873 1.00 96.44 134 LEU A N 1
ATOM 1019 C CA . LEU A 1 134 ? 4.219 -13.515 -9.264 1.00 96.44 134 LEU A CA 1
ATOM 1020 C C . LEU A 1 134 ? 3.794 -14.651 -10.200 1.00 96.44 134 LEU A C 1
ATOM 1022 O O . LEU A 1 134 ? 3.561 -15.783 -9.777 1.00 96.44 134 LEU A O 1
ATOM 1026 N N . SER A 1 135 ? 3.715 -14.365 -11.501 1.00 93.50 135 SER A N 1
ATOM 1027 C CA . SER A 1 135 ? 3.348 -15.371 -12.507 1.00 93.50 135 SER A CA 1
ATOM 1028 C C . SER A 1 135 ? 4.410 -16.474 -12.621 1.00 93.50 135 SER A C 1
ATOM 1030 O O . SER A 1 135 ? 5.601 -16.199 -12.525 1.00 93.50 135 SER A O 1
ATOM 1032 N N . PHE A 1 136 ? 4.010 -17.718 -12.900 1.00 92.75 136 PHE A N 1
ATOM 1033 C CA . PHE A 1 136 ? 4.944 -18.832 -13.134 1.00 92.75 136 PHE A CA 1
ATOM 1034 C C . PHE A 1 136 ? 5.913 -18.587 -14.298 1.00 92.75 136 PHE A C 1
ATOM 1036 O O . PHE A 1 136 ? 7.049 -19.043 -14.258 1.00 92.75 136 PHE A O 1
ATOM 1043 N N . GLY A 1 137 ? 5.477 -17.848 -15.321 1.00 92.62 137 GLY A N 1
ATOM 1044 C CA . GLY A 1 137 ? 6.314 -17.457 -16.458 1.00 92.62 137 GLY A CA 1
ATOM 1045 C C . GLY A 1 137 ? 7.139 -16.195 -16.211 1.00 92.62 137 GLY A C 1
ATOM 1046 O O . GLY A 1 137 ? 7.550 -15.559 -17.176 1.00 92.62 137 GLY A O 1
ATOM 1047 N N . SER A 1 138 ? 7.312 -15.775 -14.955 1.00 95.88 138 SER A N 1
ATOM 1048 C CA . SER A 1 138 ? 8.071 -14.574 -14.608 1.00 95.88 138 SER A CA 1
ATOM 1049 C C . SER A 1 138 ? 9.482 -14.891 -14.118 1.00 95.88 138 SER A C 1
ATOM 1051 O O . SER A 1 138 ? 9.752 -15.989 -13.627 1.00 95.88 138 SER A O 1
ATOM 1053 N N . ARG A 1 139 ? 10.368 -13.903 -14.234 1.00 95.75 139 ARG A N 1
ATOM 1054 C CA . ARG A 1 139 ? 11.656 -13.848 -13.543 1.00 95.75 139 ARG A CA 1
ATOM 1055 C C . ARG A 1 139 ? 11.852 -12.475 -12.909 1.00 95.75 139 ARG A C 1
ATOM 1057 O O . ARG A 1 139 ? 11.311 -11.474 -13.389 1.00 95.75 139 ARG A O 1
ATOM 1064 N N . GLY A 1 140 ? 12.647 -12.439 -11.850 1.00 95.50 140 GLY A N 1
ATOM 1065 C CA . GLY A 1 140 ? 13.001 -11.213 -11.157 1.00 95.50 140 GLY A CA 1
ATOM 1066 C C . GLY A 1 140 ? 11.805 -10.444 -10.622 1.00 95.50 140 GLY A C 1
ATOM 1067 O O . GLY A 1 140 ? 10.693 -10.964 -10.497 1.00 95.50 140 GLY A O 1
ATOM 1068 N N . GLY A 1 141 ? 12.051 -9.177 -10.316 1.00 96.00 141 GLY A N 1
ATOM 1069 C CA . GLY A 1 141 ? 11.020 -8.266 -9.868 1.00 96.00 141 GLY A CA 1
ATOM 1070 C C . GLY A 1 141 ? 10.630 -8.437 -8.404 1.00 96.00 141 GLY A C 1
ATOM 1071 O O . GLY A 1 141 ? 11.415 -8.891 -7.574 1.00 96.00 141 GLY A O 1
ATOM 1072 N N . VAL A 1 142 ? 9.410 -8.012 -8.081 1.00 97.75 142 VAL A N 1
ATOM 1073 C CA . VAL A 1 142 ? 8.892 -7.970 -6.711 1.00 97.75 142 VAL A CA 1
ATOM 1074 C C . VAL A 1 142 ? 7.366 -8.092 -6.694 1.00 97.75 142 VAL A C 1
ATOM 1076 O O . VAL A 1 142 ? 6.672 -7.514 -7.536 1.00 97.75 142 VAL A O 1
ATOM 1079 N N . ALA A 1 143 ? 6.840 -8.833 -5.716 1.00 97.44 143 ALA A N 1
ATOM 1080 C CA . ALA A 1 143 ? 5.425 -8.821 -5.357 1.00 97.44 143 ALA A CA 1
ATOM 1081 C C . ALA A 1 143 ? 5.209 -7.927 -4.132 1.00 97.44 143 ALA A C 1
ATOM 1083 O O . ALA A 1 143 ? 5.834 -8.106 -3.089 1.00 97.44 143 ALA A O 1
ATOM 1084 N N . ILE A 1 144 ? 4.315 -6.953 -4.256 1.00 96.88 144 ILE A N 1
ATOM 1085 C CA . ILE A 1 144 ? 4.058 -5.933 -3.245 1.00 96.88 144 ILE A CA 1
ATOM 1086 C C . ILE A 1 144 ? 2.611 -6.050 -2.800 1.00 96.88 144 ILE A C 1
ATOM 1088 O O . ILE A 1 144 ? 1.689 -5.913 -3.601 1.00 96.88 144 ILE A O 1
ATOM 1092 N N . ARG A 1 145 ? 2.396 -6.238 -1.500 1.00 94.94 145 ARG A N 1
ATOM 1093 C CA . ARG A 1 145 ? 1.069 -6.089 -0.903 1.00 94.94 145 ARG A CA 1
ATOM 1094 C C . ARG A 1 145 ? 0.866 -4.620 -0.545 1.00 94.94 145 ARG A C 1
ATOM 1096 O O . ARG A 1 145 ? 1.560 -4.094 0.323 1.00 94.94 145 ARG A O 1
ATOM 1103 N N . HIS A 1 146 ? -0.044 -3.954 -1.246 1.00 94.56 146 HIS A N 1
ATOM 1104 C CA . HIS A 1 146 ? -0.322 -2.531 -1.079 1.00 94.56 146 HIS A CA 1
ATOM 1105 C C . HIS A 1 146 ? -1.783 -2.318 -0.685 1.00 94.56 146 HIS A C 1
ATOM 1107 O O . HIS A 1 146 ? -2.685 -2.891 -1.300 1.00 94.56 146 HIS A O 1
ATOM 1113 N N . TYR A 1 147 ? -2.013 -1.472 0.319 1.00 92.81 147 TYR A N 1
ATOM 1114 C CA . TYR A 1 147 ? -3.355 -1.068 0.721 1.00 92.81 147 TYR A CA 1
ATOM 1115 C C . TYR A 1 147 ? -3.761 0.204 -0.022 1.00 92.81 147 TYR A C 1
ATOM 1117 O O . TYR A 1 147 ? -3.237 1.285 0.253 1.00 92.81 147 TYR A O 1
ATOM 1125 N N . PHE A 1 148 ? -4.724 0.086 -0.932 1.00 94.56 148 PHE A N 1
ATOM 1126 C CA . PHE A 1 148 ? -5.304 1.223 -1.638 1.00 94.56 148 PHE A CA 1
ATOM 1127 C C . PHE A 1 148 ? -6.402 1.856 -0.763 1.00 94.56 148 PHE A C 1
ATOM 1129 O O . PHE A 1 148 ? -7.376 1.177 -0.436 1.00 94.56 148 PHE A O 1
ATOM 1136 N N . PRO A 1 149 ? -6.276 3.127 -0.330 1.00 92.62 149 PRO A N 1
ATOM 1137 C CA . PRO A 1 149 ? -7.196 3.714 0.650 1.00 92.62 149 PRO A CA 1
ATOM 1138 C C . PRO A 1 149 ? -8.629 3.909 0.140 1.00 92.62 149 PRO A C 1
ATOM 1140 O O . PRO A 1 149 ? -9.553 3.915 0.947 1.00 92.62 149 PRO A O 1
ATOM 1143 N N . VAL A 1 150 ? -8.807 4.104 -1.168 1.00 95.25 150 VAL A N 1
ATOM 1144 C CA . VAL A 1 150 ? -10.085 4.432 -1.817 1.00 95.25 150 VAL A CA 1
ATOM 1145 C C . VAL A 1 150 ? -10.123 3.841 -3.226 1.00 95.25 150 VAL A C 1
ATOM 1147 O O . VAL A 1 150 ? -9.085 3.471 -3.772 1.00 95.25 150 VAL A O 1
ATOM 1150 N N . ASP A 1 151 ? -11.315 3.759 -3.814 1.00 96.69 151 ASP A N 1
ATOM 1151 C CA . ASP A 1 151 ? -11.460 3.517 -5.247 1.00 96.69 151 ASP A CA 1
ATOM 1152 C C . ASP A 1 151 ? -10.989 4.772 -5.993 1.00 96.69 151 ASP A C 1
ATOM 1154 O O . ASP A 1 151 ? -11.406 5.890 -5.660 1.00 96.69 151 ASP A O 1
ATOM 1158 N N . GLY A 1 152 ? -10.118 4.608 -6.985 1.00 96.44 152 GLY A N 1
ATOM 1159 C CA . GLY A 1 152 ? -9.570 5.747 -7.713 1.00 96.44 152 GLY A CA 1
ATOM 1160 C C . GLY A 1 152 ? -8.458 5.403 -8.693 1.00 96.44 152 GLY A C 1
ATOM 1161 O O . GLY A 1 152 ? -8.109 4.239 -8.883 1.00 96.44 152 GLY A O 1
ATOM 1162 N N . GLU A 1 153 ? -7.886 6.442 -9.296 1.00 97.88 153 GLU A N 1
ATOM 1163 C CA . GLU A 1 153 ? -6.756 6.331 -10.222 1.00 97.88 153 GLU A CA 1
ATOM 1164 C C . GLU A 1 153 ? -5.414 6.412 -9.493 1.00 97.88 153 GLU A C 1
ATOM 1166 O O . GLU A 1 153 ? -5.175 7.324 -8.692 1.00 97.88 153 GLU A O 1
ATOM 1171 N N . TYR A 1 154 ? -4.506 5.506 -9.841 1.00 98.44 154 TYR A N 1
ATOM 1172 C CA . TYR A 1 154 ? -3.166 5.389 -9.272 1.00 98.44 154 TYR A CA 1
ATOM 1173 C C . TYR A 1 154 ? -2.118 5.260 -10.377 1.00 98.44 154 TYR A C 1
ATOM 1175 O O . TYR A 1 154 ? -2.443 4.998 -11.535 1.00 98.44 154 TYR A O 1
ATOM 1183 N N . THR A 1 155 ? -0.849 5.438 -10.026 1.00 98.56 155 THR A N 1
ATOM 1184 C CA . THR A 1 155 ? 0.285 5.153 -10.907 1.00 98.56 155 THR A CA 1
ATOM 1185 C C . THR A 1 155 ? 1.201 4.109 -10.293 1.00 98.56 155 THR A C 1
ATOM 1187 O O . THR A 1 155 ? 1.378 4.055 -9.077 1.00 98.56 155 THR A O 1
ATOM 1190 N N . ILE A 1 156 ? 1.795 3.278 -11.143 1.00 98.75 156 ILE A N 1
ATOM 1191 C CA . ILE A 1 156 ? 2.938 2.432 -10.801 1.00 98.75 156 ILE A CA 1
ATOM 1192 C C . ILE A 1 156 ? 4.100 2.898 -11.664 1.00 98.75 156 ILE A C 1
ATOM 1194 O O . ILE A 1 156 ? 4.009 2.850 -12.888 1.00 98.75 156 ILE A O 1
ATOM 1198 N N . ARG A 1 157 ? 5.184 3.325 -11.019 1.00 98.69 157 ARG A N 1
ATOM 1199 C CA . ARG A 1 157 ? 6.448 3.673 -11.662 1.00 98.69 157 ARG A CA 1
ATOM 1200 C C . ARG A 1 157 ? 7.530 2.687 -11.250 1.00 98.69 157 ARG A C 1
ATOM 1202 O O . ARG A 1 157 ? 7.695 2.412 -10.062 1.00 98.69 157 ARG A O 1
ATOM 1209 N N . VAL A 1 158 ? 8.279 2.184 -12.219 1.00 98.69 158 VAL A N 1
ATOM 1210 C CA . VAL A 1 158 ? 9.361 1.221 -12.010 1.00 98.69 158 VAL A CA 1
ATOM 1211 C C . VAL A 1 158 ? 10.695 1.888 -12.321 1.00 98.69 158 VAL A C 1
ATOM 1213 O O . VAL A 1 158 ? 10.809 2.643 -13.280 1.00 98.69 158 VAL A O 1
ATOM 1216 N N . ARG A 1 159 ? 11.705 1.615 -11.498 1.00 98.12 159 ARG A N 1
ATOM 1217 C CA . ARG A 1 159 ? 13.109 1.939 -11.766 1.00 98.12 159 ARG A CA 1
ATOM 1218 C C . ARG A 1 159 ? 13.893 0.635 -11.822 1.00 98.12 159 ARG A C 1
ATOM 1220 O O . ARG A 1 159 ? 13.718 -0.227 -10.951 1.00 98.12 159 ARG A O 1
ATOM 1227 N N . LEU A 1 160 ? 14.716 0.487 -12.851 1.00 97.31 160 LEU A N 1
ATOM 1228 C CA . LEU A 1 160 ? 15.545 -0.696 -13.051 1.00 97.31 160 LEU A CA 1
ATOM 1229 C C . LEU A 1 160 ? 16.872 -0.564 -12.303 1.00 97.31 160 LEU A C 1
ATOM 1231 O O . LEU A 1 160 ? 17.314 0.539 -11.995 1.00 97.31 160 LEU A O 1
ATOM 1235 N N . HIS A 1 161 ? 17.469 -1.709 -11.983 1.00 94.94 161 HIS A N 1
ATOM 1236 C CA . HIS A 1 161 ? 18.716 -1.814 -11.233 1.00 94.94 161 HIS A CA 1
ATOM 1237 C C . HIS A 1 161 ? 19.877 -1.220 -12.016 1.00 94.94 161 HIS A C 1
ATOM 1239 O O . HIS A 1 161 ? 20.103 -1.581 -13.172 1.00 94.94 161 HIS A O 1
ATOM 1245 N N . ARG A 1 162 ? 20.618 -0.332 -11.354 1.00 92.06 162 ARG A N 1
ATOM 1246 C CA . ARG A 1 162 ? 21.772 0.357 -11.924 1.00 92.06 162 ARG A CA 1
ATOM 1247 C C . ARG A 1 162 ? 23.086 0.015 -11.230 1.00 92.06 162 ARG A C 1
ATOM 1249 O O . ARG A 1 162 ? 23.104 -0.433 -10.082 1.00 92.06 162 ARG A O 1
ATOM 1256 N N . ASN A 1 16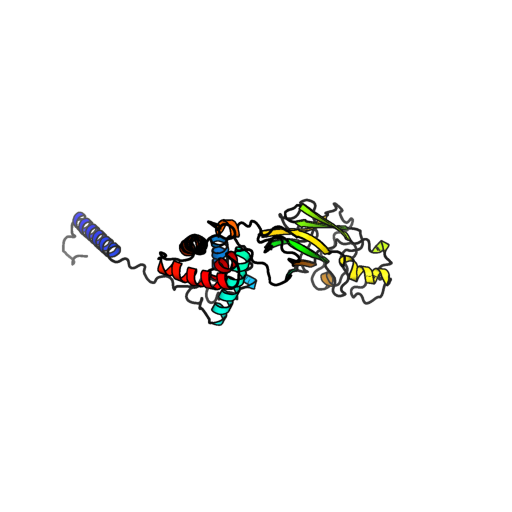3 ? 24.188 0.234 -11.940 1.00 87.88 163 ASN A N 1
ATOM 1257 C CA . ASN A 1 163 ? 25.533 0.192 -11.372 1.00 87.88 163 ASN A CA 1
ATOM 1258 C C . ASN A 1 163 ? 25.884 1.524 -10.670 1.00 87.88 163 ASN A C 1
ATOM 1260 O O . ASN A 1 163 ? 25.081 2.456 -10.618 1.00 87.88 163 ASN A O 1
ATOM 1264 N N . PHE A 1 164 ? 27.100 1.636 -10.128 1.00 86.06 164 PHE A N 1
ATOM 1265 C CA . PHE A 1 164 ? 27.575 2.861 -9.462 1.00 86.06 164 PHE A CA 1
ATOM 1266 C C . PHE A 1 164 ? 27.635 4.115 -10.348 1.00 86.06 164 PHE A C 1
ATOM 1268 O O . PHE A 1 164 ? 27.657 5.217 -9.804 1.00 86.06 164 PHE A O 1
ATOM 1275 N N . SER A 1 165 ? 27.674 3.956 -11.671 1.00 84.56 165 SER A N 1
ATOM 1276 C CA . SER A 1 165 ? 27.689 5.057 -12.642 1.00 84.56 165 SER A CA 1
ATOM 1277 C C . SER A 1 165 ? 26.293 5.357 -13.204 1.00 84.56 165 SER A C 1
ATOM 1279 O O . SER A 1 165 ? 26.183 6.027 -14.224 1.00 84.56 165 SER A O 1
ATOM 1281 N N . ASP A 1 166 ? 25.236 4.863 -12.547 1.00 88.44 166 ASP A N 1
ATOM 1282 C CA . ASP A 1 166 ? 23.823 5.022 -12.918 1.00 88.44 166 ASP A CA 1
ATOM 1283 C C . ASP A 1 166 ? 23.388 4.349 -14.239 1.00 88.44 166 ASP A C 1
ATOM 1285 O O . ASP A 1 166 ? 22.226 4.500 -14.637 1.00 88.44 166 ASP A O 1
ATOM 1289 N N . TYR A 1 167 ? 24.237 3.520 -14.861 1.00 89.88 167 TYR A N 1
ATOM 1290 C CA . TYR A 1 167 ? 23.850 2.702 -16.016 1.00 89.88 167 TYR A CA 1
ATOM 1291 C C . TYR A 1 167 ? 22.948 1.541 -15.607 1.00 89.88 167 TYR A C 1
ATOM 1293 O O . TYR A 1 167 ? 23.234 0.832 -14.640 1.00 89.88 167 TYR A O 1
ATOM 1301 N N . ILE A 1 168 ? 21.873 1.328 -16.369 1.00 93.12 168 ILE A N 1
ATOM 1302 C CA . ILE A 1 168 ? 20.965 0.192 -16.205 1.00 93.12 168 ILE A CA 1
ATOM 1303 C C . ILE A 1 168 ? 21.715 -1.105 -16.520 1.00 93.12 168 ILE A C 1
ATOM 1305 O O . ILE A 1 168 ? 22.376 -1.234 -17.545 1.00 93.12 168 ILE A O 1
ATOM 1309 N N . ILE A 1 169 ? 21.595 -2.078 -15.626 1.00 91.75 169 ILE A N 1
ATOM 1310 C CA . ILE A 1 169 ? 22.268 -3.372 -15.728 1.00 91.75 169 ILE A CA 1
ATOM 1311 C C . ILE A 1 169 ? 21.443 -4.335 -16.589 1.00 91.75 169 ILE A C 1
ATOM 1313 O O . ILE A 1 169 ? 20.217 -4.379 -16.454 1.00 91.75 169 ILE A O 1
ATOM 1317 N N . GLY A 1 170 ? 22.116 -5.148 -17.412 1.00 91.12 170 GLY A N 1
ATOM 1318 C CA . GLY A 1 170 ? 21.482 -6.230 -18.175 1.00 91.12 170 GLY A CA 1
ATOM 1319 C C . GLY A 1 170 ? 20.543 -5.733 -19.271 1.00 91.12 170 GLY A C 1
ATOM 1320 O O . GLY A 1 170 ? 19.406 -6.190 -19.377 1.00 91.12 170 GLY A O 1
ATOM 1321 N N . TYR A 1 171 ? 20.973 -4.719 -20.024 1.00 92.50 171 TYR A N 1
ATOM 1322 C CA . TYR A 1 171 ? 20.124 -3.963 -20.951 1.00 92.50 171 TYR A CA 1
ATOM 1323 C C . TYR A 1 171 ? 20.446 -4.198 -22.437 1.00 92.50 171 TYR A C 1
ATOM 1325 O O . TYR A 1 171 ? 19.823 -3.577 -23.298 1.00 92.50 171 TYR A O 1
ATOM 1333 N N . ALA A 1 172 ? 21.376 -5.109 -22.751 1.00 91.56 172 ALA A N 1
ATOM 1334 C CA . ALA A 1 172 ? 21.774 -5.410 -24.126 1.00 91.56 172 ALA A CA 1
ATOM 1335 C C . ALA A 1 172 ? 20.599 -5.935 -24.963 1.00 91.56 172 ALA A C 1
ATOM 1337 O O . ALA A 1 172 ? 20.182 -5.311 -25.934 1.00 91.56 172 ALA A O 1
ATOM 1338 N N . ALA A 1 173 ? 20.011 -7.061 -24.552 1.00 92.44 173 ALA A N 1
ATOM 1339 C CA . ALA A 1 173 ? 18.943 -7.717 -25.298 1.00 92.44 173 ALA A CA 1
ATOM 1340 C C . ALA A 1 173 ? 17.553 -7.130 -24.973 1.00 92.44 173 ALA A C 1
ATOM 1342 O O . ALA A 1 173 ? 17.293 -6.789 -23.811 1.00 92.44 173 ALA A O 1
ATOM 1343 N N . PRO A 1 174 ? 16.615 -7.092 -25.946 1.00 95.69 174 PRO A N 1
ATOM 1344 C CA . PRO A 1 174 ? 15.232 -6.696 -25.691 1.00 95.69 174 PRO A CA 1
ATOM 1345 C C . PRO A 1 174 ? 14.610 -7.601 -24.631 1.00 95.69 174 PRO A C 1
ATOM 1347 O O . PRO A 1 174 ? 14.802 -8.808 -24.689 1.00 95.69 174 PRO A O 1
ATOM 1350 N N . GLN A 1 175 ? 13.799 -7.084 -23.719 1.00 96.12 175 GLN A N 1
ATOM 1351 C CA . GLN A 1 175 ? 13.130 -7.800 -22.629 1.00 96.12 175 GLN A CA 1
ATOM 1352 C C . GLN A 1 175 ? 11.710 -7.249 -22.437 1.00 96.12 175 GLN A C 1
ATOM 1354 O O . GLN A 1 175 ? 11.398 -6.132 -22.847 1.00 96.12 175 GLN A O 1
ATOM 1359 N N . GLU A 1 176 ? 10.834 -8.039 -21.815 1.00 97.75 176 GLU A N 1
ATOM 1360 C CA . GLU A 1 176 ? 9.464 -7.619 -21.497 1.00 97.75 176 GLU A CA 1
ATOM 1361 C C . GLU A 1 176 ? 9.278 -7.541 -19.980 1.00 97.75 176 GLU A C 1
ATOM 1363 O O . GLU A 1 176 ? 9.556 -8.512 -19.271 1.00 97.75 176 GLU A O 1
ATOM 1368 N N . LEU A 1 177 ? 8.764 -6.414 -19.488 1.00 98.44 177 LEU A N 1
ATOM 1369 C CA . LEU A 1 177 ? 8.418 -6.193 -18.086 1.00 98.44 177 LEU A CA 1
ATOM 1370 C C . LEU A 1 177 ? 6.896 -6.104 -17.936 1.00 98.44 177 LEU A C 1
ATOM 1372 O O . LEU A 1 177 ? 6.267 -5.191 -18.467 1.00 98.44 177 LEU A O 1
ATOM 1376 N N . ASP A 1 178 ? 6.306 -7.032 -17.186 1.00 98.44 178 ASP A N 1
ATOM 1377 C CA . ASP A 1 178 ? 4.880 -7.024 -16.866 1.00 98.44 178 ASP A CA 1
ATOM 1378 C C . ASP A 1 178 ? 4.625 -6.273 -15.549 1.00 98.44 178 ASP A C 1
ATOM 1380 O O . ASP A 1 178 ? 5.236 -6.579 -14.520 1.00 98.44 178 ASP A O 1
ATOM 1384 N N . VAL A 1 179 ? 3.642 -5.369 -15.562 1.00 98.62 179 VAL A N 1
ATOM 1385 C CA . VAL A 1 179 ? 3.008 -4.814 -14.357 1.00 98.62 179 VAL A CA 1
ATOM 1386 C C . VAL A 1 179 ? 1.627 -5.447 -14.204 1.00 98.62 179 VAL A C 1
ATOM 1388 O O . VAL A 1 179 ? 0.791 -5.398 -15.111 1.00 98.62 179 VAL A O 1
ATOM 1391 N N . ARG A 1 180 ? 1.380 -6.073 -13.054 1.00 98.25 180 ARG A N 1
ATOM 1392 C CA . ARG A 1 180 ? 0.141 -6.787 -12.732 1.00 98.25 180 ARG A CA 1
ATOM 1393 C C . ARG A 1 180 ? -0.458 -6.299 -11.420 1.00 98.25 180 ARG A C 1
ATOM 1395 O O . ARG A 1 180 ? 0.274 -6.001 -10.481 1.00 98.25 180 ARG A O 1
ATOM 1402 N N . VAL A 1 181 ? -1.784 -6.306 -11.331 1.00 98.12 181 VAL A N 1
ATOM 1403 C CA . VAL A 1 181 ? -2.542 -6.066 -10.095 1.00 98.12 181 VAL A CA 1
ATOM 1404 C C . VAL A 1 181 ? -3.512 -7.223 -9.900 1.00 98.12 181 VAL A C 1
ATOM 1406 O O . VAL A 1 181 ? -4.258 -7.565 -10.814 1.00 98.12 181 VAL A O 1
ATOM 1409 N N . ASP A 1 182 ? -3.448 -7.877 -8.741 1.00 96.31 182 ASP A N 1
ATOM 1410 C CA . ASP A 1 182 ? -4.203 -9.096 -8.413 1.00 96.31 182 ASP A CA 1
ATOM 1411 C C . ASP A 1 182 ? -4.093 -10.184 -9.507 1.00 96.31 182 ASP A C 1
ATOM 1413 O O . ASP A 1 182 ? -5.047 -10.883 -9.840 1.00 96.31 182 ASP A O 1
ATOM 1417 N N . GLY A 1 183 ? -2.906 -10.300 -10.115 1.00 94.69 183 GLY A N 1
ATOM 1418 C CA . GLY A 1 183 ? -2.610 -11.247 -11.195 1.00 94.69 183 GLY A CA 1
ATOM 1419 C C . GLY A 1 183 ? -3.059 -10.810 -12.598 1.00 94.69 183 GLY A C 1
ATOM 1420 O O . GLY A 1 183 ? -2.543 -11.340 -13.586 1.00 94.69 183 GLY A O 1
ATOM 1421 N N . ALA A 1 184 ? -3.940 -9.814 -12.720 1.00 96.50 184 ALA A N 1
ATOM 1422 C CA . ALA A 1 184 ? -4.335 -9.243 -14.006 1.00 96.50 184 ALA A CA 1
ATOM 1423 C C . ALA A 1 184 ? -3.242 -8.306 -14.541 1.00 96.50 184 ALA A C 1
ATOM 1425 O O . ALA A 1 184 ? -2.705 -7.483 -13.802 1.00 96.50 184 ALA A O 1
ATOM 1426 N N . ARG A 1 185 ? -2.894 -8.423 -15.830 1.00 97.25 185 ARG A N 1
ATOM 1427 C CA . ARG A 1 185 ? -1.897 -7.548 -16.466 1.00 97.25 185 ARG A CA 1
ATOM 1428 C C . ARG A 1 185 ? -2.491 -6.170 -16.723 1.00 97.25 185 ARG A C 1
ATOM 1430 O O . ARG A 1 185 ? -3.465 -6.061 -17.459 1.00 97.25 185 ARG A O 1
ATOM 1437 N N . VAL A 1 186 ? -1.864 -5.163 -16.126 1.00 97.94 186 VAL A N 1
ATOM 1438 C CA . VAL A 1 186 ? -2.171 -3.748 -16.332 1.00 97.94 186 VAL A CA 1
ATOM 1439 C C . VAL A 1 186 ? -1.417 -3.239 -17.552 1.00 97.94 186 VAL A C 1
ATOM 1441 O O . VAL A 1 186 ? -2.032 -2.662 -18.435 1.00 97.94 186 VAL A O 1
ATOM 1444 N N . GLU A 1 187 ? -0.112 -3.513 -17.626 1.00 98.44 187 GLU A N 1
ATOM 1445 C CA . GLU A 1 187 ? 0.749 -3.026 -18.707 1.00 98.44 187 GLU A CA 1
ATOM 1446 C C . GLU A 1 187 ? 1.906 -3.986 -18.974 1.00 98.44 187 GLU A C 1
ATOM 1448 O O . GLU A 1 187 ? 2.299 -4.764 -18.093 1.00 98.44 187 GLU A O 1
ATOM 1453 N N . ARG A 1 188 ? 2.452 -3.923 -20.192 1.00 98.31 188 ARG A N 1
ATOM 1454 C CA . ARG A 1 188 ? 3.696 -4.592 -20.562 1.00 98.31 188 ARG A CA 1
ATOM 1455 C C . ARG A 1 188 ? 4.623 -3.612 -21.257 1.00 98.31 188 ARG A C 1
ATOM 1457 O O . ARG A 1 188 ? 4.337 -3.153 -22.356 1.00 98.31 188 ARG A O 1
ATOM 1464 N N . PHE A 1 189 ? 5.790 -3.409 -20.670 1.00 98.50 189 PHE A N 1
ATOM 1465 C CA . PHE A 1 189 ? 6.821 -2.566 -21.252 1.00 98.50 189 PHE A CA 1
ATOM 1466 C C . PHE A 1 189 ? 7.859 -3.396 -22.000 1.00 98.50 189 PHE A C 1
ATOM 1468 O O . PHE A 1 189 ? 8.321 -4.422 -21.497 1.00 98.50 189 PHE A O 1
ATOM 1475 N N . ALA A 1 190 ? 8.254 -2.918 -23.178 1.00 97.62 190 ALA A N 1
ATOM 1476 C CA . ALA A 1 190 ? 9.488 -3.335 -23.827 1.00 97.62 190 ALA A CA 1
ATOM 1477 C C . ALA A 1 190 ? 10.649 -2.498 -23.271 1.00 97.62 190 ALA A C 1
ATOM 1479 O O . ALA A 1 190 ? 10.525 -1.277 -23.129 1.00 97.62 190 ALA A O 1
ATOM 1480 N N . VAL A 1 191 ? 11.746 -3.166 -22.926 1.00 96.75 191 VAL A N 1
ATOM 1481 C CA . VAL A 1 191 ? 12.970 -2.564 -22.382 1.00 96.75 191 VAL A CA 1
ATOM 1482 C C . VAL A 1 191 ? 14.200 -3.284 -22.935 1.00 96.75 191 VAL A C 1
ATOM 1484 O O . VAL A 1 191 ? 14.067 -4.391 -23.446 1.00 96.75 191 VAL A O 1
ATOM 1487 N N . GLY A 1 192 ? 15.387 -2.703 -22.801 1.00 95.12 192 GLY A N 1
ATOM 1488 C CA . GLY A 1 192 ? 16.630 -3.269 -23.330 1.00 95.12 192 GLY A CA 1
ATOM 1489 C C . GLY A 1 192 ? 16.795 -2.958 -24.814 1.00 95.12 192 GLY A C 1
ATOM 1490 O O . GLY A 1 192 ? 16.299 -1.941 -25.273 1.00 95.12 192 GLY A O 1
ATOM 1491 N N . ASP A 1 193 ? 17.447 -3.839 -25.573 1.00 95.44 193 ASP A N 1
ATOM 1492 C CA . ASP A 1 193 ? 17.765 -3.603 -26.995 1.00 95.44 193 ASP A CA 1
ATOM 1493 C C . ASP A 1 193 ? 18.732 -2.424 -27.201 1.00 95.44 193 ASP A C 1
ATOM 1495 O O . ASP A 1 193 ? 18.653 -1.688 -28.185 1.00 95.44 193 ASP A O 1
ATOM 1499 N N . ALA A 1 194 ? 19.646 -2.219 -26.247 1.00 93.31 194 ALA A N 1
ATOM 1500 C CA . ALA A 1 194 ? 20.567 -1.086 -26.257 1.00 93.31 194 ALA A CA 1
ATOM 1501 C C . ALA A 1 194 ? 21.506 -1.083 -27.479 1.00 93.31 194 ALA A C 1
ATOM 1503 O O . ALA A 1 194 ? 21.851 -0.010 -27.975 1.00 93.31 194 ALA A O 1
ATOM 1504 N N . ASP A 1 195 ? 21.836 -2.255 -28.030 1.00 91.06 195 ASP A N 1
ATOM 1505 C CA . ASP A 1 195 ? 22.658 -2.383 -29.244 1.00 91.06 195 ASP A CA 1
ATOM 1506 C C . ASP A 1 195 ? 21.992 -1.786 -30.495 1.00 91.06 195 ASP A C 1
ATOM 1508 O O . ASP A 1 195 ? 22.675 -1.438 -31.459 1.00 91.06 195 ASP A O 1
ATOM 1512 N N . SER A 1 196 ? 20.659 -1.658 -30.498 1.00 93.44 196 SER A N 1
ATOM 1513 C CA . SER A 1 196 ? 19.922 -1.011 -31.590 1.00 93.44 196 SER A CA 1
ATOM 1514 C C . SER A 1 196 ? 20.018 0.518 -31.558 1.00 93.44 196 SER A C 1
ATOM 1516 O O . SER A 1 196 ? 19.785 1.163 -32.582 1.00 93.44 196 SER A O 1
ATOM 1518 N N . VAL A 1 197 ? 20.355 1.094 -30.397 1.00 93.00 197 VAL A N 1
ATOM 1519 C CA . VAL A 1 197 ? 20.390 2.545 -30.169 1.00 93.00 197 VAL A CA 1
ATOM 1520 C C . VAL A 1 197 ? 21.754 3.126 -30.518 1.00 93.00 197 VAL A C 1
ATOM 1522 O O . VAL A 1 197 ? 21.828 4.183 -31.131 1.00 93.00 197 VAL A O 1
ATOM 1525 N N . GLY A 1 198 ? 22.836 2.441 -30.158 1.00 90.62 198 GLY A N 1
ATOM 1526 C CA . GLY A 1 198 ? 24.181 2.926 -30.436 1.00 90.62 198 GLY A CA 1
ATOM 1527 C C . GLY A 1 198 ? 25.257 1.947 -29.998 1.00 90.62 198 GLY A C 1
ATOM 1528 O O . GLY A 1 198 ? 24.981 0.878 -29.456 1.00 90.62 198 GLY A O 1
ATOM 1529 N N . GLN A 1 199 ? 26.511 2.314 -30.250 1.00 87.88 199 GLN A N 1
ATOM 1530 C CA . GLN A 1 199 ? 27.637 1.465 -29.891 1.00 87.88 199 GLN A CA 1
ATOM 1531 C C . GLN A 1 199 ? 27.955 1.577 -28.395 1.00 87.88 199 GLN A C 1
ATOM 1533 O O . GLN A 1 199 ? 28.200 2.673 -27.885 1.00 87.88 199 GLN A O 1
ATOM 1538 N N . MET A 1 200 ? 28.026 0.429 -27.715 1.00 84.81 200 MET A N 1
ATOM 1539 C CA . MET A 1 200 ? 28.438 0.375 -26.314 1.00 84.81 200 MET A CA 1
ATOM 1540 C C . MET A 1 200 ? 29.804 1.034 -26.091 1.00 84.81 200 MET A C 1
ATOM 1542 O O . MET A 1 200 ? 30.716 0.926 -26.922 1.00 84.81 200 MET A O 1
ATOM 1546 N N . ALA A 1 201 ? 29.969 1.668 -24.931 1.00 77.81 201 ALA A N 1
ATOM 1547 C CA . ALA A 1 201 ? 31.291 2.069 -24.476 1.00 77.81 201 ALA A CA 1
ATOM 1548 C C . ALA A 1 201 ? 32.195 0.825 -24.331 1.00 77.81 201 ALA A C 1
ATOM 1550 O O . ALA A 1 201 ? 31.714 -0.256 -23.976 1.00 77.81 201 ALA A O 1
ATOM 1551 N N . PRO A 1 202 ? 33.513 0.932 -24.580 1.00 77.94 202 PRO A N 1
ATOM 1552 C CA . PRO A 1 202 ? 34.439 -0.140 -24.241 1.00 77.94 202 PRO A CA 1
ATOM 1553 C C . PRO A 1 202 ? 34.276 -0.526 -22.769 1.00 77.94 202 PRO A C 1
ATOM 1555 O O . PRO A 1 202 ? 34.365 0.351 -21.909 1.00 77.94 202 PRO A O 1
ATOM 1558 N N . LEU A 1 203 ? 34.068 -1.823 -22.495 1.00 68.00 203 LEU A N 1
ATOM 1559 C CA . LEU A 1 203 ? 33.831 -2.336 -21.143 1.00 68.00 203 LEU A CA 1
ATOM 1560 C C . LEU A 1 203 ? 34.861 -1.770 -20.165 1.00 68.00 203 LEU A C 1
ATOM 1562 O O . LEU A 1 203 ? 36.055 -2.081 -20.218 1.00 68.00 203 LEU A O 1
ATOM 1566 N N . SER A 1 204 ? 34.375 -0.924 -19.266 1.00 62.66 204 SER A N 1
ATOM 1567 C CA . SER A 1 204 ? 35.166 -0.264 -18.246 1.00 62.66 204 SER A CA 1
ATOM 1568 C C . SER A 1 204 ? 34.435 -0.444 -16.925 1.00 62.66 204 SER A C 1
ATOM 1570 O O . SER A 1 204 ? 33.278 -0.068 -16.771 1.00 62.66 204 SER A O 1
ATOM 1572 N N . PHE A 1 205 ? 35.120 -1.009 -15.931 1.00 58.50 205 PHE A N 1
ATOM 1573 C CA . PHE A 1 205 ? 34.603 -1.177 -14.568 1.00 58.50 205 PHE A CA 1
ATOM 1574 C C . PHE A 1 205 ? 34.424 0.169 -13.838 1.00 58.50 205 PHE A C 1
ATOM 1576 O O . PHE A 1 205 ? 34.687 0.262 -12.644 1.00 58.50 205 PHE A O 1
ATOM 1583 N N . SER A 1 206 ? 34.165 1.279 -14.521 1.00 59.66 206 SER A N 1
ATOM 1584 C CA . SER A 1 206 ? 34.116 2.605 -13.900 1.00 59.66 206 SER A CA 1
ATOM 1585 C C . SER A 1 206 ? 33.262 3.619 -14.663 1.00 59.66 206 SER A C 1
ATOM 1587 O O . SER A 1 206 ? 33.165 4.751 -14.196 1.00 59.66 206 SER A O 1
ATOM 1589 N N . GLY A 1 207 ? 32.669 3.274 -15.818 1.00 63.38 207 GLY A N 1
ATOM 1590 C CA . GLY A 1 207 ? 31.886 4.217 -16.636 1.00 63.38 207 GLY A CA 1
ATOM 1591 C C . GLY A 1 207 ? 32.649 5.502 -16.994 1.00 63.38 207 GLY A C 1
ATOM 1592 O O . GLY A 1 207 ? 32.059 6.561 -17.160 1.00 63.38 207 GLY A O 1
ATOM 1593 N N . ASN A 1 208 ? 33.982 5.434 -17.024 1.00 69.19 208 ASN A N 1
ATOM 1594 C CA . ASN A 1 208 ? 34.878 6.579 -17.211 1.00 69.19 208 ASN A CA 1
ATOM 1595 C C . ASN A 1 208 ? 35.383 6.721 -18.655 1.00 69.19 208 ASN A C 1
ATOM 1597 O O . ASN A 1 208 ? 36.170 7.624 -18.943 1.00 69.19 208 ASN A O 1
ATOM 1601 N N . ILE A 1 209 ? 34.975 5.810 -19.539 1.00 75.38 209 ILE A N 1
ATOM 1602 C CA . ILE A 1 209 ? 35.254 5.857 -20.970 1.00 75.38 209 ILE A CA 1
ATOM 1603 C C . ILE A 1 209 ? 33.936 6.193 -21.648 1.00 75.38 209 ILE A C 1
ATOM 1605 O O . ILE A 1 209 ? 32.987 5.424 -21.527 1.00 75.38 209 ILE A O 1
ATOM 1609 N N . ALA A 1 210 ? 33.901 7.334 -22.333 1.00 72.81 210 ALA A N 1
ATOM 1610 C CA . ALA A 1 210 ? 32.712 7.742 -23.058 1.00 72.81 210 ALA A CA 1
ATOM 1611 C C . ALA A 1 210 ? 32.515 6.868 -24.309 1.00 72.81 210 ALA A C 1
ATOM 1613 O O . ALA A 1 210 ? 33.463 6.678 -25.082 1.00 72.81 210 ALA A O 1
ATOM 1614 N N . GLY A 1 211 ? 31.310 6.332 -24.478 1.00 78.69 211 GLY A N 1
ATOM 1615 C CA . GLY A 1 211 ? 30.853 5.591 -25.652 1.00 78.69 211 GLY A CA 1
ATOM 1616 C C . GLY A 1 211 ? 30.096 6.471 -26.646 1.00 78.69 211 GLY A C 1
ATOM 1617 O O . GLY A 1 211 ? 30.342 7.674 -26.760 1.00 78.69 211 GLY A O 1
ATOM 1618 N N . ASP A 1 212 ? 29.170 5.862 -27.385 1.00 90.94 212 ASP A N 1
ATOM 1619 C CA . ASP A 1 212 ? 28.209 6.597 -28.206 1.00 90.94 212 ASP A CA 1
ATOM 1620 C C . ASP A 1 212 ? 27.243 7.406 -27.307 1.00 90.94 212 ASP A C 1
ATOM 1622 O O . ASP A 1 212 ? 26.623 6.821 -26.413 1.00 90.94 212 ASP A O 1
ATOM 1626 N N . PRO A 1 213 ? 27.076 8.729 -27.515 1.00 92.19 213 PRO A N 1
ATOM 1627 C CA . PRO A 1 213 ? 26.202 9.551 -26.678 1.00 92.19 213 PRO A CA 1
ATOM 1628 C C . PRO A 1 213 ? 24.735 9.099 -26.634 1.00 92.19 213 PRO A C 1
ATOM 1630 O O . PRO A 1 213 ? 24.083 9.271 -25.601 1.00 92.19 213 PRO A O 1
ATOM 1633 N N . GLU A 1 214 ? 24.195 8.548 -27.726 1.00 93.56 214 GLU A N 1
ATOM 1634 C CA . GLU A 1 214 ? 22.809 8.063 -27.756 1.00 93.56 214 GLU A CA 1
ATOM 1635 C C . GLU A 1 214 ? 22.663 6.797 -26.908 1.00 93.56 214 GLU A C 1
ATOM 1637 O O . GLU A 1 214 ? 21.720 6.685 -26.118 1.00 93.56 214 GLU A O 1
ATOM 1642 N N . TRP A 1 215 ? 23.642 5.892 -26.992 1.00 92.12 215 TRP A N 1
ATOM 1643 C CA . TRP A 1 215 ? 23.703 4.701 -26.146 1.00 92.12 215 TRP A CA 1
ATOM 1644 C C . TRP A 1 215 ? 23.843 5.072 -24.665 1.00 92.12 215 TRP A C 1
ATOM 1646 O O . TRP A 1 215 ? 23.084 4.573 -23.837 1.00 92.12 215 TRP A O 1
ATOM 1656 N N . GLU A 1 216 ? 24.742 5.997 -24.311 1.00 89.81 216 GLU A N 1
ATOM 1657 C CA . GLU A 1 216 ? 24.931 6.414 -22.913 1.00 89.81 216 GLU A CA 1
ATOM 1658 C C . GLU A 1 216 ? 23.671 7.040 -22.318 1.00 89.81 216 GLU A C 1
ATOM 1660 O O . GLU A 1 216 ? 23.292 6.751 -21.176 1.00 89.81 216 GLU A O 1
ATOM 1665 N N . TYR A 1 217 ? 23.000 7.895 -23.093 1.00 92.69 217 TYR A N 1
ATOM 1666 C CA . TYR A 1 217 ? 21.737 8.485 -22.678 1.00 92.69 217 TYR A CA 1
ATOM 1667 C C . TYR A 1 217 ? 20.678 7.403 -22.457 1.00 92.69 217 TYR A C 1
ATOM 1669 O O . TYR A 1 217 ? 19.978 7.422 -21.438 1.00 92.69 217 TYR A O 1
ATOM 1677 N N . TYR A 1 218 ? 20.592 6.428 -23.363 1.00 93.94 218 TYR A N 1
ATOM 1678 C CA . TYR A 1 218 ? 19.651 5.320 -23.254 1.00 93.94 218 TYR A CA 1
ATOM 1679 C C . TYR A 1 218 ? 19.935 4.423 -22.046 1.00 93.94 218 TYR A C 1
ATOM 1681 O O . TYR A 1 218 ? 19.025 4.139 -21.272 1.00 93.94 218 TYR A O 1
ATOM 1689 N N . MET A 1 219 ? 21.193 4.080 -21.780 1.00 91.88 219 MET A N 1
ATOM 1690 C CA . MET A 1 219 ? 21.575 3.296 -20.601 1.00 91.88 219 MET A CA 1
ATOM 1691 C C . MET A 1 219 ? 21.262 4.005 -19.278 1.00 91.88 219 MET A C 1
ATOM 1693 O O . MET A 1 219 ? 21.082 3.346 -18.257 1.00 91.88 219 MET A O 1
ATOM 1697 N N . ASN A 1 220 ? 21.149 5.336 -19.276 1.00 91.81 220 ASN A N 1
ATOM 1698 C CA . ASN A 1 220 ? 20.756 6.118 -18.103 1.00 91.81 220 ASN A CA 1
ATOM 1699 C C . ASN A 1 220 ? 19.250 6.381 -17.994 1.00 91.81 220 ASN A C 1
ATOM 1701 O O . ASN A 1 220 ? 18.778 6.742 -16.912 1.00 91.81 220 ASN A O 1
ATOM 1705 N N . THR A 1 221 ? 18.494 6.283 -19.087 1.00 95.62 221 THR A N 1
ATOM 1706 C CA . THR A 1 221 ? 17.104 6.776 -19.147 1.00 95.62 221 THR A CA 1
ATOM 1707 C C . THR A 1 221 ? 16.115 5.805 -19.778 1.00 95.62 221 THR A C 1
ATOM 1709 O O . THR A 1 221 ? 14.923 6.100 -19.802 1.00 95.62 221 THR A O 1
ATOM 1712 N N . GLY A 1 222 ? 16.561 4.630 -20.223 1.00 95.69 222 GLY A N 1
ATOM 1713 C CA . GLY A 1 222 ? 15.734 3.617 -20.878 1.00 95.69 222 GLY A CA 1
ATOM 1714 C C . GLY A 1 222 ? 14.607 3.066 -20.003 1.00 95.69 222 GLY A C 1
ATOM 1715 O O . GLY A 1 222 ? 13.710 2.404 -20.502 1.00 95.69 222 GLY A O 1
ATOM 1716 N N . ASP A 1 223 ? 14.596 3.354 -18.702 1.00 97.19 223 ASP A N 1
ATOM 1717 C CA . ASP A 1 223 ? 13.500 3.028 -17.790 1.00 97.19 223 ASP A CA 1
ATOM 1718 C C . ASP A 1 223 ? 12.573 4.220 -17.465 1.00 97.19 223 ASP A C 1
ATOM 1720 O O . ASP A 1 223 ? 11.622 4.079 -16.696 1.00 97.19 223 ASP A O 1
ATOM 1724 N N . ALA A 1 224 ? 12.802 5.403 -18.044 1.00 97.31 224 ALA A N 1
ATOM 1725 C CA . ALA A 1 224 ? 12.045 6.614 -17.722 1.00 97.31 224 ALA A CA 1
ATOM 1726 C C . ALA A 1 224 ? 10.564 6.537 -18.131 1.00 97.31 224 ALA A C 1
ATOM 1728 O O . ALA A 1 224 ? 9.732 7.200 -17.510 1.00 97.31 224 ALA A O 1
ATOM 1729 N N . HIS A 1 225 ? 10.228 5.729 -19.142 1.00 97.62 225 HIS A N 1
ATOM 1730 C CA . HIS A 1 225 ? 8.855 5.506 -19.609 1.00 97.62 225 HIS A CA 1
ATOM 1731 C C . HIS A 1 225 ? 8.105 4.418 -18.834 1.00 97.62 225 HIS A C 1
ATOM 1733 O O . HIS A 1 225 ? 6.942 4.163 -19.143 1.00 97.62 225 HIS A O 1
ATOM 1739 N N . LEU A 1 226 ? 8.736 3.771 -17.846 1.00 98.56 226 LEU A N 1
ATOM 1740 C CA . LEU A 1 226 ? 8.131 2.691 -17.059 1.00 98.56 226 LEU A CA 1
ATOM 1741 C C . LEU A 1 226 ? 7.184 3.236 -15.986 1.00 98.56 226 LEU A C 1
ATOM 1743 O O . LEU A 1 226 ? 7.372 3.024 -14.787 1.00 98.56 226 LEU A O 1
ATOM 1747 N N . GLU A 1 227 ? 6.158 3.954 -16.425 1.00 98.50 227 GLU A N 1
ATOM 1748 C CA . GLU A 1 227 ? 5.077 4.460 -15.595 1.00 98.50 227 GLU A CA 1
ATOM 1749 C C . GLU A 1 227 ? 3.736 4.152 -16.260 1.00 98.50 227 GLU A C 1
ATOM 1751 O O . GLU A 1 227 ? 3.509 4.486 -17.420 1.00 98.50 227 GLU A O 1
ATOM 1756 N N . VAL A 1 228 ? 2.829 3.523 -15.513 1.00 98.56 228 VAL A N 1
ATOM 1757 C CA . VAL A 1 228 ? 1.456 3.271 -15.962 1.00 98.56 228 VAL A CA 1
ATOM 1758 C C . VAL A 1 228 ? 0.459 3.853 -14.978 1.00 98.56 228 VAL A C 1
ATOM 1760 O O . VAL A 1 228 ? 0.620 3.728 -13.763 1.00 98.56 228 VAL A O 1
ATOM 1763 N N . ARG A 1 229 ? -0.596 4.468 -15.517 1.00 98.38 229 ARG A N 1
ATOM 1764 C CA . ARG A 1 229 ? -1.779 4.894 -14.770 1.00 98.38 229 ARG A CA 1
ATOM 1765 C C . ARG A 1 229 ? -2.886 3.855 -14.904 1.00 98.38 229 ARG A C 1
ATOM 1767 O O . ARG A 1 229 ? -3.127 3.365 -16.003 1.00 98.38 229 ARG A O 1
ATOM 1774 N N . PHE A 1 230 ? -3.544 3.526 -13.799 1.00 98.12 230 PHE A N 1
ATOM 1775 C CA . PHE A 1 230 ? -4.580 2.500 -13.769 1.00 98.12 230 PHE A CA 1
ATOM 1776 C C . PHE A 1 230 ? -5.613 2.756 -12.659 1.00 98.12 230 PHE A C 1
ATOM 1778 O O . PHE A 1 230 ? -5.264 3.330 -11.618 1.00 98.12 230 PHE A O 1
ATOM 1785 N N . PRO A 1 231 ? -6.851 2.263 -12.834 1.00 97.69 231 PRO A N 1
ATOM 1786 C CA . PRO A 1 231 ? -7.854 2.289 -11.782 1.00 97.69 231 PRO A CA 1
ATOM 1787 C C . PRO A 1 231 ? -7.594 1.164 -10.780 1.00 97.69 231 PRO A C 1
ATOM 1789 O O . PRO A 1 231 ? -7.409 0.004 -11.160 1.00 97.69 231 PRO A O 1
ATOM 1792 N N . ALA A 1 232 ? -7.639 1.482 -9.488 1.00 97.19 232 ALA A N 1
ATOM 1793 C CA . ALA A 1 232 ? -7.553 0.504 -8.411 1.00 97.19 232 ALA A CA 1
ATOM 1794 C C . ALA A 1 232 ? -8.798 0.555 -7.524 1.00 97.19 232 ALA A C 1
ATOM 1796 O O . ALA A 1 232 ? -9.355 1.618 -7.244 1.00 97.19 232 ALA A O 1
ATOM 1797 N N . LYS A 1 233 ? -9.215 -0.623 -7.056 1.00 96.44 233 LYS A N 1
ATOM 1798 C CA . LYS A 1 233 ? -10.254 -0.761 -6.035 1.00 96.44 233 LYS A CA 1
ATOM 1799 C C . LYS A 1 233 ? -9.638 -0.755 -4.645 1.00 96.44 233 LYS A C 1
ATOM 1801 O O . LYS A 1 233 ? -8.609 -1.402 -4.435 1.00 96.44 233 LYS A O 1
ATOM 1806 N N . ALA A 1 234 ? -10.305 -0.084 -3.710 1.00 95.56 234 ALA A N 1
ATOM 1807 C CA . ALA A 1 234 ? -9.882 0.059 -2.328 1.00 95.56 234 ALA A CA 1
ATOM 1808 C C . ALA A 1 234 ? -9.609 -1.299 -1.659 1.00 95.56 234 ALA A C 1
ATOM 1810 O O . ALA A 1 234 ? -10.188 -2.335 -2.014 1.00 95.56 234 ALA A O 1
ATOM 1811 N N . GLY A 1 235 ? -8.754 -1.269 -0.640 1.00 93.44 235 GLY A N 1
ATOM 1812 C CA . GLY A 1 235 ? -8.353 -2.417 0.162 1.00 93.44 235 GLY A CA 1
ATOM 1813 C C . GLY A 1 235 ? -6.972 -2.967 -0.194 1.00 93.44 235 GLY A C 1
ATOM 1814 O O . GLY A 1 235 ? -6.230 -2.402 -0.999 1.00 93.44 235 GLY A O 1
ATOM 1815 N N . GLN A 1 236 ? -6.624 -4.084 0.447 1.00 93.50 236 GLN A N 1
ATOM 1816 C CA . GLN A 1 236 ? -5.359 -4.779 0.226 1.00 93.50 236 GLN A CA 1
ATOM 1817 C C . GLN A 1 236 ? -5.359 -5.461 -1.144 1.00 93.50 236 GLN A C 1
ATOM 1819 O O . GLN A 1 236 ? -6.232 -6.279 -1.436 1.00 93.50 236 GLN A O 1
ATOM 1824 N N . ARG A 1 237 ? -4.360 -5.144 -1.964 1.00 95.38 237 ARG A N 1
ATOM 1825 C CA . ARG A 1 237 ? -4.165 -5.678 -3.316 1.00 95.38 237 ARG A CA 1
ATOM 1826 C C . ARG A 1 237 ? -2.719 -6.109 -3.495 1.00 95.38 237 ARG A C 1
ATOM 1828 O O . ARG A 1 237 ? -1.829 -5.649 -2.776 1.00 95.38 237 ARG A O 1
ATOM 1835 N N . THR A 1 238 ? -2.473 -6.982 -4.462 1.00 97.00 238 THR A N 1
ATOM 1836 C CA . THR A 1 238 ? -1.111 -7.398 -4.812 1.00 97.00 238 THR A CA 1
ATOM 1837 C C . THR A 1 238 ? -0.683 -6.758 -6.119 1.00 97.00 238 THR A C 1
ATOM 1839 O O . THR A 1 238 ? -1.282 -7.009 -7.159 1.00 97.00 238 THR A O 1
ATOM 1842 N N . VAL A 1 239 ? 0.379 -5.961 -6.068 1.00 98.31 239 VAL A N 1
ATOM 1843 C CA . VAL A 1 239 ? 1.051 -5.392 -7.236 1.00 98.31 239 VAL A CA 1
ATOM 1844 C C . VAL A 1 239 ? 2.277 -6.242 -7.544 1.00 98.31 239 VAL A C 1
ATOM 1846 O O . VAL A 1 239 ? 3.192 -6.334 -6.732 1.00 98.31 239 VAL A O 1
ATOM 1849 N N . GLY A 1 240 ? 2.289 -6.883 -8.706 1.00 98.19 240 GLY A N 1
ATOM 1850 C CA . GLY A 1 240 ? 3.425 -7.654 -9.198 1.00 98.19 240 GLY A CA 1
ATOM 1851 C C . GLY A 1 240 ? 4.130 -6.903 -10.316 1.00 98.19 240 GLY A C 1
ATOM 1852 O O . GLY A 1 240 ? 3.503 -6.574 -11.320 1.00 98.19 240 GLY A O 1
ATOM 1853 N N . VAL A 1 241 ? 5.427 -6.662 -10.164 1.00 98.56 241 VAL A N 1
ATOM 1854 C CA . VAL A 1 241 ? 6.283 -6.131 -11.231 1.00 98.56 241 VAL A CA 1
ATOM 1855 C C . VAL A 1 241 ? 7.350 -7.173 -11.493 1.00 98.56 241 VAL A C 1
ATOM 1857 O O . VAL A 1 241 ? 8.090 -7.507 -10.575 1.00 98.56 241 VAL A O 1
ATOM 1860 N N . SER A 1 242 ? 7.409 -7.726 -12.702 1.00 98.19 242 SER A N 1
ATOM 1861 C CA . SER A 1 242 ? 8.308 -8.845 -13.010 1.00 98.19 242 SER A CA 1
ATOM 1862 C C . SER A 1 242 ? 8.603 -8.942 -14.498 1.00 98.19 242 SER A C 1
ATOM 1864 O O . SER A 1 242 ? 7.727 -8.649 -15.314 1.00 98.19 242 SER A O 1
ATOM 1866 N N . PHE A 1 243 ? 9.783 -9.431 -14.859 1.00 98.00 243 PHE A N 1
ATOM 1867 C CA . PHE A 1 243 ? 10.122 -9.689 -16.253 1.00 98.00 243 PHE A CA 1
ATOM 1868 C C . PHE A 1 243 ? 9.478 -10.984 -16.743 1.00 98.00 243 PHE A C 1
ATOM 1870 O O . PHE A 1 243 ? 9.267 -11.922 -15.971 1.00 98.00 243 PHE A O 1
ATOM 1877 N N . VAL A 1 244 ? 9.171 -11.054 -18.035 1.00 97.00 244 VAL A N 1
ATOM 1878 C CA . VAL A 1 244 ? 8.760 -12.303 -18.682 1.00 97.00 244 VAL A CA 1
ATOM 1879 C C . VAL A 1 244 ? 9.987 -13.199 -18.806 1.00 97.00 244 VAL A C 1
ATOM 1881 O O . VAL A 1 244 ? 10.986 -12.822 -19.419 1.00 97.00 244 VAL A O 1
ATOM 1884 N N . ARG A 1 245 ? 9.917 -14.398 -18.224 1.00 94.00 245 ARG A N 1
ATOM 1885 C CA . ARG A 1 245 ? 10.998 -15.378 -18.298 1.00 94.00 245 ARG A CA 1
ATOM 1886 C C . ARG A 1 245 ? 11.197 -15.805 -19.747 1.00 94.00 245 ARG A C 1
ATOM 1888 O O . ARG A 1 245 ? 10.249 -16.206 -20.424 1.00 94.00 245 ARG A O 1
ATOM 1895 N N . ARG A 1 246 ? 12.452 -15.810 -20.183 1.00 87.69 246 ARG A N 1
ATOM 1896 C CA . ARG A 1 246 ? 12.885 -16.514 -21.389 1.00 87.69 246 ARG A CA 1
ATOM 1897 C C . ARG A 1 246 ? 13.671 -17.742 -20.968 1.00 87.69 246 ARG A C 1
ATOM 1899 O O . ARG A 1 246 ? 14.478 -17.675 -20.051 1.00 87.69 246 ARG A O 1
ATOM 1906 N N . ALA A 1 247 ? 13.393 -18.872 -21.604 1.00 76.19 247 ALA A N 1
ATOM 1907 C CA . ALA A 1 247 ? 14.178 -20.079 -21.406 1.00 76.19 247 ALA A CA 1
ATOM 1908 C C . ALA A 1 247 ? 15.393 -20.003 -22.337 1.00 76.19 247 ALA A C 1
ATOM 1910 O O . ALA A 1 247 ? 15.320 -20.424 -23.489 1.00 76.19 247 ALA A O 1
ATOM 1911 N N . ALA A 1 248 ? 16.466 -19.392 -21.849 1.00 74.81 248 ALA A N 1
ATOM 1912 C CA . ALA A 1 248 ? 17.765 -19.363 -22.501 1.00 74.81 248 ALA A CA 1
ATOM 1913 C C . ALA A 1 248 ? 18.824 -19.720 -21.456 1.00 74.81 248 ALA A C 1
ATOM 1915 O O . ALA A 1 248 ? 18.703 -19.321 -20.302 1.00 74.81 248 ALA A O 1
ATOM 1916 N N . GLU A 1 249 ? 19.827 -20.489 -21.863 1.00 71.62 249 GLU A N 1
ATOM 1917 C CA . GLU A 1 249 ? 20.953 -20.873 -21.015 1.00 71.62 249 GLU A CA 1
ATOM 1918 C C . GLU A 1 249 ? 22.229 -20.334 -21.648 1.00 71.62 249 GLU A C 1
ATOM 1920 O O . GLU A 1 249 ? 22.413 -20.425 -22.865 1.00 71.62 249 GLU A O 1
ATOM 1925 N N . LEU A 1 250 ? 23.103 -19.764 -20.823 1.00 70.50 250 LEU A N 1
ATOM 1926 C CA . LEU A 1 250 ? 24.413 -19.307 -21.271 1.00 70.50 250 LEU A CA 1
ATOM 1927 C C . LEU A 1 250 ? 25.282 -20.525 -21.594 1.00 70.50 250 LEU A C 1
ATOM 1929 O O . LEU A 1 250 ? 25.557 -21.362 -20.733 1.00 70.50 250 LEU A O 1
ATOM 1933 N N . GLU A 1 251 ? 25.740 -20.617 -22.838 1.00 80.19 251 GLU A N 1
ATOM 1934 C CA . GLU A 1 251 ? 26.720 -21.621 -23.238 1.00 80.19 251 GLU A CA 1
ATOM 1935 C C . GLU A 1 251 ? 28.120 -21.233 -22.728 1.00 80.19 251 GLU A C 1
ATOM 1937 O O . GLU A 1 251 ? 28.505 -20.064 -22.747 1.00 80.19 251 GLU A O 1
ATOM 1942 N N . GLY A 1 252 ? 28.915 -22.215 -22.289 1.00 81.94 252 GLY A N 1
ATOM 1943 C CA . GLY A 1 252 ? 30.315 -22.008 -21.904 1.00 81.94 252 GLY A CA 1
ATOM 1944 C C . GLY A 1 252 ? 30.673 -22.514 -20.508 1.00 81.94 252 GLY A C 1
ATOM 1945 O O . GLY A 1 252 ? 30.032 -23.402 -19.948 1.00 81.94 252 GLY A O 1
ATOM 1946 N N . VAL A 1 253 ? 31.768 -21.981 -19.959 1.00 83.69 253 VAL A N 1
ATOM 1947 C CA . VAL A 1 253 ? 32.255 -22.343 -18.621 1.00 83.69 253 VAL A CA 1
ATOM 1948 C C . VAL A 1 253 ? 31.554 -21.475 -17.586 1.00 83.69 253 VAL A C 1
ATOM 1950 O O . VAL A 1 253 ? 31.723 -20.255 -17.599 1.00 83.69 253 VAL A O 1
ATOM 1953 N N . LEU A 1 254 ? 30.830 -22.115 -16.662 1.00 80.38 254 LEU A N 1
ATOM 1954 C CA . LEU A 1 254 ? 30.200 -21.450 -15.521 1.00 80.38 254 LEU A CA 1
ATOM 1955 C C . LEU A 1 254 ? 31.230 -20.612 -14.759 1.00 80.38 254 LEU A C 1
ATOM 1957 O O . LEU A 1 254 ? 32.162 -21.144 -14.151 1.00 80.38 254 LEU A O 1
ATOM 1961 N N . GLN A 1 255 ? 31.048 -19.295 -14.793 1.00 80.31 255 GLN A N 1
ATOM 1962 C CA . GLN A 1 255 ? 31.881 -18.373 -14.038 1.00 80.31 255 GLN A CA 1
ATOM 1963 C C . GLN A 1 255 ? 31.411 -18.311 -12.581 1.00 80.31 255 GLN A C 1
ATOM 1965 O O . GLN A 1 255 ? 30.209 -18.388 -12.301 1.00 80.31 255 GLN A O 1
ATOM 1970 N N . PRO A 1 256 ? 32.332 -18.163 -11.614 1.00 81.94 256 PRO A N 1
ATOM 1971 C CA . PRO A 1 256 ? 31.943 -17.908 -10.240 1.00 81.94 256 PRO A CA 1
ATOM 1972 C C . PRO A 1 256 ? 31.181 -16.584 -10.158 1.00 81.94 256 PRO A C 1
ATOM 1974 O O . PRO A 1 256 ? 31.573 -15.581 -10.750 1.00 81.94 256 PRO A O 1
ATOM 1977 N N . ARG A 1 257 ? 30.098 -16.569 -9.375 1.00 76.81 257 ARG A N 1
ATOM 1978 C CA . ARG A 1 257 ? 29.275 -15.368 -9.212 1.00 76.81 257 ARG A CA 1
ATOM 1979 C C . ARG A 1 257 ? 30.115 -14.202 -8.697 1.00 76.81 257 ARG A C 1
ATOM 1981 O O . ARG A 1 257 ? 30.769 -14.333 -7.659 1.00 76.81 257 ARG A O 1
ATOM 1988 N N . ASN A 1 258 ? 30.002 -13.050 -9.353 1.00 76.44 258 ASN A N 1
ATOM 1989 C CA . ASN A 1 258 ? 30.614 -11.810 -8.890 1.00 76.44 258 ASN A CA 1
ATOM 1990 C C . ASN A 1 258 ? 30.051 -11.415 -7.501 1.00 76.44 258 ASN A C 1
ATOM 1992 O O . ASN A 1 258 ? 28.845 -11.536 -7.234 1.00 76.44 258 ASN A O 1
ATOM 1996 N N . ARG A 1 259 ? 30.928 -11.000 -6.579 1.00 80.38 259 ARG A N 1
ATOM 1997 C CA . ARG A 1 259 ? 30.608 -10.675 -5.175 1.00 80.38 259 ARG A CA 1
ATOM 1998 C C . ARG A 1 259 ? 31.272 -9.364 -4.763 1.00 80.38 259 ARG A C 1
ATOM 2000 O O . ARG A 1 259 ? 32.326 -9.002 -5.274 1.00 80.38 259 ARG A O 1
ATOM 2007 N N . GLY A 1 260 ? 30.685 -8.697 -3.770 1.00 81.06 260 GLY A N 1
ATOM 2008 C CA . GLY A 1 260 ? 31.234 -7.455 -3.226 1.00 81.06 260 GLY A CA 1
ATOM 2009 C C . GLY A 1 260 ? 31.220 -6.329 -4.258 1.00 81.06 260 GLY A C 1
ATOM 2010 O O . GLY A 1 260 ? 30.261 -6.206 -5.015 1.00 81.06 260 GLY A O 1
ATOM 2011 N N . TYR A 1 261 ? 32.285 -5.526 -4.281 1.00 81.38 261 TYR A N 1
ATOM 20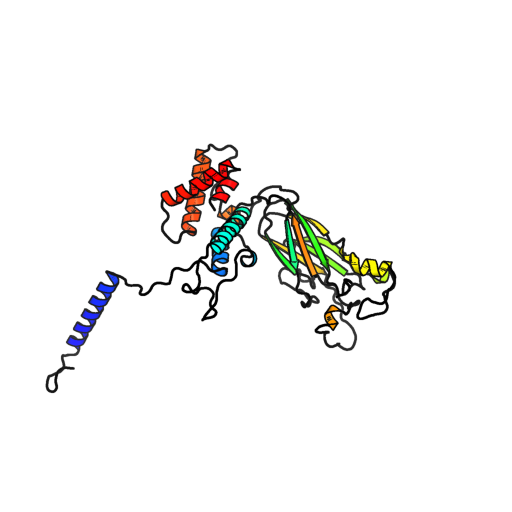12 C CA . TYR A 1 261 ? 32.403 -4.331 -5.124 1.00 81.38 261 TYR A CA 1
ATOM 2013 C C . TYR A 1 261 ? 32.153 -4.617 -6.613 1.00 81.38 261 TYR A C 1
ATOM 2015 O O . TYR A 1 261 ? 31.363 -3.915 -7.235 1.00 81.38 261 TYR A O 1
ATOM 2023 N N . GLY A 1 262 ? 32.728 -5.696 -7.159 1.00 79.38 262 GLY A N 1
ATOM 2024 C CA . GLY A 1 262 ? 32.616 -6.019 -8.586 1.00 79.38 262 GLY A CA 1
ATOM 2025 C C . GLY A 1 262 ? 31.174 -6.168 -9.080 1.00 79.38 262 GLY A C 1
ATOM 2026 O O . GLY A 1 262 ? 30.872 -5.743 -10.187 1.00 79.38 262 GLY A O 1
ATOM 2027 N N . ARG A 1 263 ? 30.258 -6.682 -8.248 1.00 80.19 263 ARG A N 1
ATOM 2028 C CA . ARG A 1 263 ? 28.842 -6.883 -8.613 1.00 80.19 263 ARG A CA 1
ATOM 2029 C C . ARG A 1 263 ? 28.083 -5.573 -8.864 1.00 80.19 263 ARG A C 1
ATOM 2031 O O . ARG A 1 263 ? 27.104 -5.577 -9.601 1.00 80.19 263 ARG A O 1
ATOM 2038 N N . PHE A 1 264 ? 28.498 -4.494 -8.208 1.00 79.50 264 PHE A N 1
ATOM 2039 C CA . PHE A 1 264 ? 27.819 -3.194 -8.253 1.00 79.50 264 PHE A CA 1
ATOM 2040 C C . PHE A 1 264 ? 28.440 -2.228 -9.265 1.00 79.50 264 PHE A C 1
ATOM 2042 O O . PHE A 1 264 ? 27.902 -1.155 -9.516 1.00 79.50 264 PHE A O 1
ATOM 2049 N N . VAL A 1 265 ? 29.594 -2.594 -9.810 1.00 80.44 265 VAL A N 1
ATOM 2050 C CA . VAL A 1 265 ? 30.377 -1.775 -10.734 1.00 80.44 265 VAL A CA 1
ATOM 2051 C C . VAL A 1 265 ? 30.235 -2.288 -12.161 1.00 80.44 265 VAL A C 1
ATOM 2053 O O . VAL A 1 265 ? 30.136 -1.500 -13.093 1.00 80.44 265 VAL A O 1
ATOM 2056 N N . ASP A 1 266 ? 30.220 -3.610 -12.314 1.00 79.19 266 ASP A N 1
ATOM 2057 C CA . ASP A 1 266 ? 30.030 -4.284 -13.589 1.00 79.19 266 ASP A CA 1
ATOM 2058 C C . ASP A 1 266 ? 28.618 -4.014 -14.135 1.00 79.19 266 ASP A C 1
ATOM 2060 O O . ASP A 1 266 ? 27.616 -4.236 -13.446 1.00 79.19 266 ASP A O 1
ATOM 2064 N N . GLU A 1 267 ? 28.565 -3.522 -15.372 1.00 74.69 267 GLU A N 1
ATOM 2065 C CA . GLU A 1 267 ? 27.339 -3.249 -16.129 1.00 74.69 267 GLU A CA 1
ATOM 2066 C C . GLU A 1 267 ? 26.553 -4.529 -16.408 1.00 74.69 267 GLU A C 1
ATOM 2068 O O . GLU A 1 267 ? 25.340 -4.461 -16.607 1.00 74.69 267 GLU A O 1
ATOM 2073 N N . ARG A 1 268 ? 27.240 -5.685 -16.402 1.00 84.94 268 ARG A N 1
ATOM 2074 C CA . ARG A 1 268 ? 26.676 -7.011 -16.678 1.00 84.94 268 ARG A CA 1
ATOM 2075 C C . ARG A 1 268 ? 25.744 -6.934 -17.882 1.00 84.94 268 ARG A C 1
ATOM 2077 O O . ARG A 1 268 ? 24.569 -7.278 -17.815 1.00 84.94 268 ARG A O 1
ATOM 2084 N N . TYR A 1 269 ? 26.294 -6.360 -18.950 1.00 85.06 269 TYR A N 1
ATOM 2085 C CA . TYR A 1 269 ? 25.550 -5.835 -20.088 1.00 85.06 269 TYR A CA 1
ATOM 2086 C C . TYR A 1 269 ? 24.656 -6.896 -20.743 1.00 85.06 269 TYR A C 1
ATOM 2088 O O . TYR A 1 269 ? 23.478 -6.636 -20.988 1.00 85.06 269 TYR A O 1
ATOM 2096 N N . ASP A 1 270 ? 25.200 -8.104 -20.908 1.00 86.88 270 ASP A N 1
ATOM 2097 C CA . ASP A 1 270 ? 24.532 -9.265 -21.506 1.00 86.88 270 ASP A CA 1
ATOM 2098 C C . ASP A 1 270 ? 23.697 -10.099 -20.509 1.00 86.88 270 ASP A C 1
ATOM 2100 O O . ASP A 1 270 ? 23.125 -11.121 -20.889 1.00 86.88 270 ASP A O 1
ATOM 2104 N N . GLU A 1 271 ? 23.639 -9.713 -19.227 1.00 88.69 271 GLU A N 1
ATOM 2105 C CA . GLU A 1 271 ? 22.774 -10.369 -18.236 1.00 88.69 271 GLU A CA 1
ATOM 2106 C C . GLU A 1 271 ? 21.317 -9.869 -18.330 1.00 88.69 271 GLU A C 1
ATOM 2108 O O . GLU A 1 271 ? 20.946 -9.026 -19.146 1.00 88.69 271 GLU A O 1
ATOM 2113 N N . ASP A 1 272 ? 20.464 -10.405 -17.460 1.00 92.25 272 ASP A N 1
ATOM 2114 C CA . ASP A 1 272 ? 19.073 -10.002 -17.326 1.00 92.25 272 ASP A CA 1
ATOM 2115 C C . ASP A 1 272 ? 18.916 -8.705 -16.511 1.00 92.25 272 ASP A C 1
ATOM 2117 O O . ASP A 1 272 ? 19.500 -8.539 -15.434 1.00 92.25 272 ASP A O 1
ATOM 2121 N N . ALA A 1 273 ? 18.034 -7.813 -16.973 1.00 94.88 273 ALA A N 1
ATOM 2122 C CA . ALA A 1 273 ? 17.647 -6.635 -16.207 1.00 94.88 273 ALA A CA 1
ATOM 2123 C C . ALA A 1 273 ? 16.845 -7.023 -14.955 1.00 94.88 273 ALA A C 1
ATOM 2125 O O . ALA A 1 273 ? 16.145 -8.042 -14.905 1.00 94.88 273 ALA A O 1
ATOM 2126 N N . ALA A 1 274 ? 16.921 -6.161 -13.941 1.00 95.81 274 ALA A N 1
ATOM 2127 C CA . ALA A 1 274 ? 16.337 -6.379 -12.623 1.00 95.81 274 ALA A CA 1
ATOM 2128 C C . ALA A 1 274 ? 15.604 -5.126 -12.121 1.00 95.81 274 ALA A C 1
ATOM 2130 O O . ALA A 1 274 ? 15.918 -4.007 -12.525 1.00 95.81 274 ALA A O 1
ATOM 2131 N N . VAL A 1 275 ? 14.633 -5.297 -11.221 1.00 97.88 275 VAL A N 1
ATOM 2132 C CA . VAL A 1 275 ? 13.900 -4.172 -10.618 1.00 97.88 275 VAL A CA 1
ATOM 2133 C C . VAL A 1 275 ? 14.677 -3.644 -9.414 1.00 97.88 275 VAL A C 1
ATOM 2135 O O . VAL A 1 275 ? 15.055 -4.413 -8.534 1.00 97.88 275 VAL A O 1
ATOM 2138 N N . GLU A 1 276 ? 14.889 -2.332 -9.348 1.00 96.81 276 GLU A N 1
ATOM 2139 C CA . GLU A 1 276 ? 15.490 -1.653 -8.190 1.00 96.81 276 GLU A CA 1
ATOM 2140 C C . GLU A 1 276 ? 14.419 -1.154 -7.230 1.00 96.81 276 GLU A C 1
ATOM 2142 O O . GLU A 1 276 ? 14.520 -1.283 -6.009 1.00 96.81 276 GLU A O 1
ATOM 2147 N N . GLN A 1 277 ? 13.383 -0.544 -7.797 1.00 98.06 277 GLN A N 1
ATOM 2148 C CA . GLN A 1 277 ? 12.387 0.179 -7.036 1.00 98.06 277 GLN A CA 1
ATOM 2149 C C . GLN A 1 277 ? 11.057 0.207 -7.783 1.00 98.06 277 GLN A C 1
ATOM 2151 O O . GLN A 1 277 ? 11.005 0.403 -8.996 1.00 98.06 277 GLN A O 1
ATOM 2156 N N . VAL A 1 278 ? 9.972 0.081 -7.025 1.00 98.62 278 VAL A N 1
ATOM 2157 C CA . VAL A 1 278 ? 8.606 0.319 -7.490 1.00 98.62 278 VAL A CA 1
ATOM 2158 C C . VAL A 1 278 ? 7.994 1.421 -6.636 1.00 98.62 278 VAL A C 1
ATOM 2160 O O . VAL A 1 278 ? 8.005 1.349 -5.406 1.00 98.62 278 VAL A O 1
ATOM 2163 N N . ALA A 1 279 ? 7.469 2.455 -7.278 1.00 98.56 279 ALA A N 1
ATOM 2164 C CA . ALA A 1 279 ? 6.738 3.535 -6.639 1.00 98.56 279 ALA A CA 1
ATOM 2165 C C . ALA A 1 279 ? 5.259 3.452 -7.026 1.00 98.56 279 ALA A C 1
ATOM 2167 O O . ALA A 1 279 ? 4.929 3.418 -8.208 1.00 98.56 279 ALA A O 1
ATOM 2168 N N . ILE A 1 280 ? 4.376 3.429 -6.031 1.00 98.44 280 ILE A N 1
ATOM 2169 C CA . ILE A 1 280 ? 2.923 3.452 -6.215 1.00 98.44 280 ILE A CA 1
ATOM 2170 C C . ILE A 1 280 ? 2.428 4.832 -5.789 1.00 98.44 280 ILE A C 1
ATOM 2172 O O . ILE A 1 280 ? 2.559 5.197 -4.619 1.00 98.44 280 ILE A O 1
ATOM 2176 N N . GLY A 1 281 ? 1.912 5.609 -6.739 1.00 97.69 281 GLY A N 1
ATOM 2177 C CA . GLY A 1 281 ? 1.419 6.970 -6.539 1.00 97.69 281 GLY A CA 1
ATOM 2178 C C . GLY A 1 281 ? -0.105 7.056 -6.583 1.00 97.69 281 GLY A C 1
ATOM 2179 O O . GLY A 1 281 ? -0.744 6.363 -7.367 1.00 97.69 281 GLY A O 1
ATOM 2180 N N . GLY A 1 282 ? -0.698 7.922 -5.764 1.00 95.88 282 GLY A N 1
ATOM 2181 C CA . GLY A 1 282 ? -2.131 8.234 -5.795 1.00 95.88 282 GLY A CA 1
ATOM 2182 C C . GLY A 1 282 ? -2.769 8.293 -4.402 1.00 95.88 282 GLY A C 1
ATOM 2183 O O . GLY A 1 282 ? -2.055 8.333 -3.392 1.00 95.88 282 GLY A O 1
ATOM 2184 N N . PRO A 1 283 ? -4.110 8.333 -4.315 1.00 96.50 283 PRO A N 1
ATOM 2185 C CA . PRO A 1 283 ? -5.061 8.466 -5.424 1.00 96.50 283 PRO A CA 1
ATOM 2186 C C . PRO A 1 283 ? -4.947 9.833 -6.122 1.00 96.50 283 PRO A C 1
ATOM 2188 O O . PRO A 1 283 ? -4.776 10.856 -5.460 1.00 96.50 283 PRO A O 1
ATOM 2191 N N . TYR A 1 284 ? -5.050 9.860 -7.452 1.00 96.44 284 TYR A N 1
ATOM 2192 C CA . TYR A 1 284 ? -5.137 11.095 -8.252 1.00 96.44 284 TYR A CA 1
ATOM 2193 C C . TYR A 1 284 ? -6.582 11.534 -8.495 1.00 96.44 284 TYR A C 1
ATOM 2195 O O . TYR A 1 284 ? -6.860 12.725 -8.621 1.00 96.44 284 TYR A O 1
ATOM 2203 N N . THR A 1 285 ? -7.495 10.569 -8.543 1.00 95.62 285 THR A N 1
ATOM 2204 C CA . THR A 1 285 ? -8.945 10.768 -8.527 1.00 95.62 285 THR A CA 1
ATOM 2205 C C . THR A 1 285 ? -9.529 9.904 -7.417 1.00 95.62 285 THR A C 1
ATOM 2207 O O . THR A 1 285 ? -8.974 8.855 -7.094 1.00 95.62 285 THR A O 1
ATOM 2210 N N . VAL A 1 286 ? -10.626 10.351 -6.809 1.00 95.56 286 VAL A N 1
ATOM 2211 C CA . VAL A 1 286 ? -11.319 9.613 -5.747 1.00 95.56 286 VAL A CA 1
ATOM 2212 C C . VAL A 1 286 ? -12.738 9.334 -6.220 1.00 95.56 286 VAL A C 1
ATOM 2214 O O . VAL A 1 286 ? -13.519 10.264 -6.402 1.00 95.56 286 VAL A O 1
ATOM 2217 N N . GLU A 1 287 ? -13.061 8.061 -6.427 1.00 94.00 287 GLU A N 1
ATOM 2218 C CA . GLU A 1 287 ? -14.401 7.602 -6.813 1.00 94.00 287 GLU A CA 1
ATOM 2219 C C . GLU A 1 287 ? -15.273 7.320 -5.584 1.00 94.00 287 GLU A C 1
ATOM 2221 O O . GLU A 1 287 ? -16.491 7.484 -5.621 1.00 94.00 287 GLU A O 1
ATOM 2226 N N . GLY A 1 288 ? -14.652 6.919 -4.473 1.00 92.19 288 GLY A N 1
ATOM 2227 C CA . GLY A 1 288 ? -15.333 6.670 -3.208 1.00 92.19 288 GLY A CA 1
ATOM 2228 C C . GLY A 1 288 ? -14.535 5.753 -2.282 1.00 92.19 288 GLY A C 1
ATOM 2229 O O . GLY A 1 288 ? -13.481 5.249 -2.660 1.00 92.19 288 GLY A O 1
ATOM 2230 N N . PRO A 1 289 ? -15.033 5.488 -1.066 1.00 91.75 289 PRO A N 1
ATOM 2231 C CA . PRO A 1 289 ? -14.313 4.688 -0.074 1.00 91.75 289 PRO A CA 1
ATOM 2232 C C . PRO A 1 289 ? -14.204 3.188 -0.414 1.00 91.75 289 PRO A C 1
ATOM 2234 O O . PRO A 1 289 ? -13.520 2.447 0.290 1.00 91.75 289 PRO A O 1
ATOM 2237 N N . GLY A 1 290 ? -14.891 2.735 -1.467 1.00 91.75 290 GLY A N 1
ATOM 2238 C CA . GLY A 1 290 ? -14.897 1.346 -1.918 1.00 91.75 290 GLY A CA 1
ATOM 2239 C C . GLY A 1 290 ? -15.588 0.369 -0.958 1.00 91.75 290 GLY A C 1
ATOM 2240 O O . GLY A 1 290 ? -16.152 0.734 0.079 1.00 91.75 290 GLY A O 1
ATOM 2241 N N . ASP A 1 291 ? -15.559 -0.907 -1.335 1.00 91.94 291 ASP A N 1
ATOM 2242 C CA . ASP A 1 291 ? -16.046 -2.026 -0.527 1.00 91.94 291 ASP A CA 1
ATOM 2243 C C . ASP A 1 291 ? -14.859 -2.880 -0.065 1.00 91.94 291 ASP A C 1
ATOM 2245 O O . ASP A 1 291 ? -14.373 -3.753 -0.787 1.00 91.94 291 ASP A O 1
ATOM 2249 N N . THR A 1 292 ? -14.356 -2.579 1.133 1.00 94.50 292 THR A N 1
ATOM 2250 C CA . THR A 1 292 ? -13.179 -3.232 1.717 1.00 94.50 292 THR A CA 1
ATOM 2251 C C . THR A 1 292 ? -13.575 -4.209 2.826 1.00 94.50 292 THR A C 1
ATOM 2253 O O . THR A 1 292 ? -14.597 -4.002 3.489 1.00 94.50 292 THR A O 1
ATOM 2256 N N . PRO A 1 293 ? -12.754 -5.243 3.107 1.00 93.75 293 PRO A N 1
ATOM 2257 C CA . PRO A 1 293 ? -12.954 -6.104 4.275 1.00 93.75 293 PRO A CA 1
ATOM 2258 C C . PRO A 1 293 ? -13.108 -5.304 5.575 1.00 93.75 293 PRO A C 1
ATOM 2260 O O . PRO A 1 293 ? -14.004 -5.583 6.364 1.00 93.75 293 PRO A O 1
ATOM 2263 N N . SER A 1 294 ? -12.311 -4.244 5.738 1.00 94.38 294 SER A N 1
ATOM 2264 C CA . SER A 1 294 ? -12.387 -3.336 6.884 1.00 94.38 294 SER A CA 1
ATOM 2265 C C . SER A 1 294 ? -13.741 -2.649 7.019 1.00 94.38 294 SER A C 1
ATOM 2267 O O . SER A 1 294 ? -14.368 -2.689 8.077 1.00 94.38 294 SER A O 1
ATOM 2269 N N . ARG A 1 295 ? -14.261 -2.080 5.926 1.00 94.38 295 ARG A N 1
ATOM 2270 C CA . ARG A 1 295 ? -15.569 -1.422 5.951 1.00 94.38 295 ARG A CA 1
ATOM 2271 C C . ARG A 1 295 ? -16.706 -2.405 6.222 1.00 94.38 295 ARG A C 1
ATOM 2273 O O . ARG A 1 295 ? -17.686 -2.011 6.84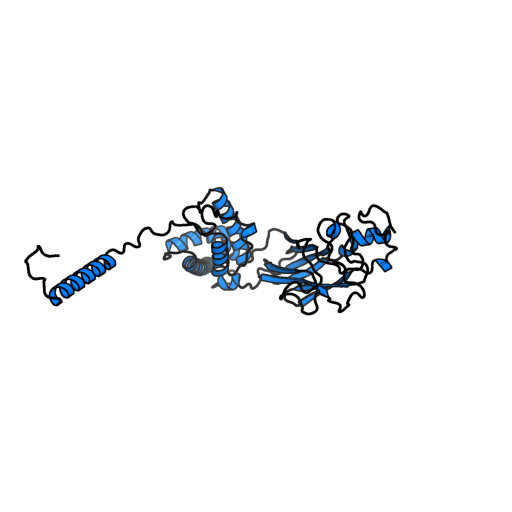8 1.00 94.38 295 ARG A O 1
ATOM 2280 N N . ARG A 1 296 ? -16.601 -3.653 5.760 1.00 93.38 296 ARG A N 1
ATOM 2281 C CA . ARG A 1 296 ? -17.586 -4.701 6.076 1.00 93.38 296 ARG A CA 1
ATOM 2282 C C . ARG A 1 296 ? -17.554 -5.083 7.556 1.00 93.38 296 ARG A C 1
ATOM 2284 O O . ARG A 1 296 ? -18.613 -5.322 8.121 1.00 93.38 296 ARG A O 1
ATOM 2291 N N . GLU A 1 297 ? -16.370 -5.084 8.166 1.00 92.12 297 GLU A N 1
ATOM 2292 C CA . GLU A 1 297 ? -16.195 -5.406 9.584 1.00 92.12 297 GLU A CA 1
ATOM 2293 C C . GLU A 1 297 ? -16.670 -4.273 10.510 1.00 92.12 297 GLU A C 1
ATOM 2295 O O . GLU A 1 297 ? -17.307 -4.520 11.531 1.00 92.12 297 GLU A O 1
ATOM 2300 N N . ILE A 1 298 ? -16.411 -3.014 10.139 1.00 94.00 298 ILE A N 1
ATOM 2301 C CA . ILE A 1 298 ? -16.756 -1.840 10.956 1.00 94.00 298 ILE A CA 1
ATOM 2302 C C . ILE A 1 298 ? -18.239 -1.475 10.826 1.00 94.00 298 ILE A C 1
ATOM 2304 O O . ILE A 1 298 ? -18.929 -1.259 11.822 1.00 94.00 298 ILE A O 1
ATOM 2308 N N . PHE A 1 299 ? -18.754 -1.364 9.599 1.00 93.25 299 PHE A N 1
ATOM 2309 C CA . PHE A 1 299 ? -20.076 -0.786 9.353 1.00 93.25 299 PHE A CA 1
ATOM 2310 C C . PHE A 1 299 ? -21.188 -1.841 9.422 1.00 93.25 299 PHE A C 1
ATOM 2312 O O . PHE A 1 299 ? -21.756 -2.230 8.403 1.00 93.25 299 PHE A O 1
ATOM 2319 N N . ALA A 1 300 ? -21.558 -2.246 10.643 1.00 88.12 300 ALA A N 1
ATOM 2320 C CA . ALA A 1 300 ? -22.693 -3.145 10.907 1.00 88.12 300 ALA A CA 1
ATOM 2321 C C . ALA A 1 300 ? -24.059 -2.576 10.458 1.00 88.12 300 ALA A C 1
ATOM 2323 O O . ALA A 1 300 ? -25.033 -3.308 10.285 1.00 88.12 300 ALA A O 1
ATOM 2324 N N . CYS A 1 301 ? -24.151 -1.257 10.297 1.00 91.12 301 CYS A N 1
ATOM 2325 C CA . CYS A 1 301 ? -25.265 -0.563 9.666 1.00 91.12 301 CYS A CA 1
ATOM 2326 C C . CYS A 1 301 ? -24.735 0.647 8.895 1.00 91.12 301 CYS A C 1
ATOM 2328 O O . CYS A 1 301 ? -23.627 1.126 9.149 1.00 91.12 301 CYS A O 1
ATOM 2330 N N . ARG A 1 302 ? -25.538 1.153 7.956 1.00 87.75 302 ARG A N 1
ATOM 2331 C CA . ARG A 1 302 ? -25.312 2.456 7.330 1.00 87.75 302 ARG A CA 1
ATOM 2332 C C . ARG A 1 302 ? -26.622 3.235 7.297 1.00 87.75 302 ARG A C 1
ATOM 2334 O O . ARG A 1 302 ? -27.612 2.672 6.825 1.00 87.75 302 ARG A O 1
ATOM 2341 N N . PRO A 1 303 ? -26.639 4.484 7.788 1.00 88.19 303 PRO A N 1
ATOM 2342 C CA . PRO A 1 303 ? -27.806 5.337 7.645 1.00 88.19 303 PRO A CA 1
ATOM 2343 C C . PRO A 1 303 ? -28.042 5.655 6.164 1.00 88.19 303 PRO A C 1
ATOM 2345 O O . PRO A 1 303 ? -27.098 5.724 5.369 1.00 88.19 303 PRO A O 1
ATOM 2348 N N . ALA A 1 304 ? -29.305 5.846 5.784 1.00 84.69 304 ALA A N 1
ATOM 2349 C CA . ALA A 1 304 ? -29.635 6.336 4.452 1.00 84.69 304 ALA A CA 1
ATOM 2350 C C . ALA A 1 304 ? -29.083 7.758 4.243 1.00 84.69 304 ALA A C 1
ATOM 2352 O O . ALA A 1 304 ? -28.886 8.518 5.193 1.00 84.69 304 ALA A O 1
ATOM 2353 N N . ALA A 1 305 ? -28.854 8.143 2.986 1.00 78.81 305 ALA A N 1
ATOM 2354 C CA . ALA A 1 305 ? -28.457 9.511 2.675 1.00 78.81 305 ALA A CA 1
ATOM 2355 C C . ALA A 1 305 ? -29.542 10.494 3.157 1.00 78.81 305 ALA A C 1
ATOM 2357 O O . ALA A 1 305 ? -30.687 10.414 2.717 1.00 78.81 305 ALA A O 1
ATOM 2358 N N . GLY A 1 306 ? -29.179 11.409 4.063 1.00 78.94 306 GLY A N 1
ATOM 2359 C CA . GLY A 1 306 ? -30.116 12.366 4.663 1.00 78.94 306 GLY A CA 1
ATOM 2360 C C . GLY A 1 306 ? -30.963 11.811 5.815 1.00 78.94 306 GLY A C 1
ATOM 2361 O O . GLY A 1 306 ? -31.979 12.420 6.146 1.00 78.94 306 GLY A O 1
ATOM 2362 N N . ALA A 1 307 ? -30.573 10.678 6.412 1.00 84.88 307 ALA A N 1
ATOM 2363 C CA . ALA A 1 307 ? -31.203 10.151 7.621 1.00 84.88 307 ALA A CA 1
ATOM 2364 C C . ALA A 1 307 ? -31.232 11.184 8.762 1.00 84.88 307 ALA A C 1
ATOM 2366 O O . ALA A 1 307 ? -30.397 12.090 8.842 1.00 84.88 307 ALA A O 1
ATOM 2367 N N . ALA A 1 308 ? -32.204 11.038 9.666 1.00 87.75 308 ALA A N 1
ATOM 2368 C CA . ALA A 1 308 ? -32.300 11.895 10.841 1.00 87.75 308 ALA A CA 1
ATOM 2369 C C . ALA A 1 308 ? -31.075 11.710 11.754 1.00 87.75 308 ALA A C 1
ATOM 2371 O O . ALA A 1 308 ? -30.529 10.611 11.860 1.00 87.75 308 ALA A O 1
ATOM 2372 N N . ALA A 1 309 ? -30.676 12.771 12.462 1.00 86.81 309 ALA A N 1
ATOM 2373 C CA . ALA A 1 309 ? -29.515 12.739 13.357 1.00 86.81 309 ALA A CA 1
ATOM 2374 C C . ALA A 1 309 ? -29.611 11.621 14.414 1.00 86.81 309 ALA A C 1
ATOM 2376 O O . ALA A 1 309 ? -28.612 10.970 14.712 1.00 86.81 309 ALA A O 1
ATOM 2377 N N . ASP A 1 310 ? -30.817 11.346 14.914 1.00 89.00 310 ASP A N 1
ATOM 2378 C CA . ASP A 1 310 ? -31.061 10.276 15.886 1.00 89.00 310 ASP A CA 1
ATOM 2379 C C . ASP A 1 310 ? -30.824 8.879 15.287 1.00 89.00 310 ASP A C 1
ATOM 2381 O O . ASP A 1 310 ? -30.309 7.990 15.965 1.00 89.00 310 ASP A O 1
ATOM 2385 N N . GLU A 1 311 ? -31.146 8.682 14.003 1.00 90.81 311 GLU A N 1
ATOM 2386 C CA . GLU A 1 311 ? -30.895 7.424 13.289 1.00 90.81 311 GLU A CA 1
ATOM 2387 C C . GLU A 1 311 ? -29.396 7.226 13.034 1.00 90.81 311 GLU A C 1
ATOM 2389 O O . GLU A 1 311 ? -28.864 6.139 13.282 1.00 90.81 311 GLU A O 1
ATOM 2394 N N . GLU A 1 312 ? -28.695 8.282 12.599 1.00 91.19 312 GLU A N 1
ATOM 2395 C CA . GLU A 1 312 ? -27.236 8.258 12.458 1.00 91.19 312 GLU A CA 1
ATOM 2396 C C . GLU A 1 312 ? -26.573 7.912 13.800 1.00 91.19 312 GLU A C 1
ATOM 2398 O O . GLU A 1 312 ? -25.735 7.011 13.866 1.00 91.19 312 GLU A O 1
ATOM 2403 N N . GLN A 1 313 ? -26.986 8.569 14.887 1.00 92.38 313 GLN A N 1
ATOM 2404 C CA . GLN A 1 313 ? -26.421 8.346 16.216 1.00 92.38 313 GLN A CA 1
ATOM 2405 C C . GLN A 1 313 ? -26.719 6.935 16.746 1.00 92.38 313 GLN A C 1
ATOM 2407 O O . GLN A 1 313 ? -25.831 6.297 17.315 1.00 92.38 313 GLN A O 1
ATOM 2412 N N . ALA A 1 314 ? -27.922 6.402 16.515 1.00 93.50 314 ALA A N 1
ATOM 2413 C CA . ALA A 1 314 ? -28.264 5.028 16.878 1.00 93.50 314 ALA A CA 1
ATOM 2414 C C . ALA A 1 314 ? -27.417 3.999 16.108 1.00 93.50 314 ALA A C 1
ATOM 2416 O O . ALA A 1 314 ? -26.975 2.997 16.680 1.00 93.50 314 ALA A O 1
ATOM 2417 N N . CYS A 1 315 ? -27.156 4.245 14.819 1.00 95.19 315 CYS A N 1
ATOM 2418 C CA . CYS A 1 315 ? -26.278 3.386 14.032 1.00 95.19 315 CYS A CA 1
ATOM 2419 C C . CYS A 1 315 ? -24.818 3.471 14.511 1.00 95.19 315 CYS A C 1
ATOM 2421 O O . CYS A 1 315 ? -24.186 2.435 14.732 1.00 95.19 315 CYS A O 1
ATOM 2423 N N . ALA A 1 316 ? -24.308 4.680 14.764 1.00 95.38 316 ALA A N 1
ATOM 2424 C CA . ALA A 1 316 ? -22.971 4.889 15.317 1.00 95.38 316 ALA A CA 1
ATOM 2425 C C . ALA A 1 316 ? -22.792 4.180 16.670 1.00 95.38 316 ALA A C 1
ATOM 2427 O O . ALA A 1 316 ? -21.800 3.484 16.867 1.00 95.38 316 ALA A O 1
ATOM 2428 N N . GLY A 1 317 ? -23.780 4.260 17.567 1.00 95.50 317 GLY A N 1
ATOM 2429 C CA . GLY A 1 317 ? -23.739 3.578 18.865 1.00 95.50 317 GLY A CA 1
ATOM 2430 C C . GLY A 1 317 ? -23.633 2.056 18.737 1.00 95.50 317 GLY A C 1
ATOM 2431 O O . GLY A 1 317 ? -22.878 1.421 19.472 1.00 95.50 317 GLY A O 1
ATOM 2432 N N . ARG A 1 318 ? -24.313 1.454 17.751 1.00 95.12 318 ARG A N 1
ATOM 2433 C CA . ARG A 1 318 ? -24.213 0.010 17.474 1.00 95.12 318 ARG A CA 1
ATOM 2434 C C . ARG A 1 318 ? -22.830 -0.389 16.954 1.00 95.12 318 ARG A C 1
ATOM 2436 O O . ARG A 1 318 ? -22.305 -1.426 17.368 1.00 95.12 318 ARG A O 1
ATOM 2443 N N . ILE A 1 319 ? -22.257 0.417 16.060 1.00 95.69 319 ILE A N 1
ATOM 2444 C CA . ILE A 1 319 ? -20.906 0.217 15.514 1.00 95.69 319 ILE A CA 1
ATOM 2445 C C . ILE A 1 319 ? -19.878 0.297 16.650 1.00 95.69 319 ILE A C 1
ATOM 2447 O O . ILE A 1 319 ? -19.160 -0.670 16.910 1.00 95.69 319 ILE A O 1
ATOM 2451 N N . LEU A 1 320 ? -19.875 1.409 17.386 1.00 95.69 320 LEU A N 1
ATOM 2452 C CA . LEU A 1 320 ? -18.912 1.681 18.452 1.00 95.69 320 LEU A CA 1
ATOM 2453 C C . LEU A 1 320 ? -19.059 0.703 19.617 1.00 95.69 320 LEU A C 1
ATOM 2455 O O . LEU A 1 320 ? -18.059 0.188 20.100 1.00 95.69 320 LEU A O 1
ATOM 2459 N N . GLY A 1 321 ? -20.284 0.346 20.009 1.00 94.81 321 GLY A N 1
ATOM 2460 C CA . GLY A 1 321 ? -20.518 -0.668 21.038 1.00 94.81 321 GLY A CA 1
ATOM 2461 C C . GLY A 1 321 ? -20.083 -2.078 20.623 1.00 94.81 321 GLY A C 1
ATOM 2462 O O . GLY A 1 321 ? -19.733 -2.897 21.471 1.00 94.81 321 GLY A O 1
ATOM 2463 N N . THR A 1 322 ? -20.075 -2.398 19.325 1.00 93.75 322 THR A N 1
ATOM 2464 C CA . THR A 1 322 ? -19.553 -3.685 18.833 1.00 93.75 322 THR A CA 1
ATOM 2465 C C . THR A 1 322 ? -18.031 -3.703 18.836 1.00 93.75 322 THR A C 1
ATOM 2467 O O . THR A 1 322 ? -17.439 -4.664 19.326 1.00 93.75 322 THR A O 1
ATOM 2470 N N . LEU A 1 323 ? -17.401 -2.623 18.373 1.00 94.00 323 LEU A N 1
ATOM 2471 C CA . LEU A 1 323 ? -15.945 -2.494 18.355 1.00 94.00 323 LEU A CA 1
ATOM 2472 C C . LEU A 1 323 ? -15.369 -2.386 19.769 1.00 94.00 323 LEU A C 1
ATOM 2474 O O . LEU A 1 323 ? -14.411 -3.086 20.080 1.00 94.00 323 LEU A O 1
ATOM 2478 N N . ALA A 1 324 ? -15.997 -1.614 20.660 1.00 93.94 324 ALA A N 1
ATOM 2479 C CA . ALA A 1 324 ? -15.589 -1.500 22.058 1.00 93.94 324 ALA A CA 1
ATOM 2480 C C . ALA A 1 324 ? -15.589 -2.863 22.758 1.00 93.94 324 ALA A C 1
ATOM 2482 O O . ALA A 1 324 ? -14.629 -3.188 23.445 1.00 93.94 324 ALA A O 1
ATOM 2483 N N . ARG A 1 325 ? -16.608 -3.709 22.534 1.00 92.56 325 ARG A N 1
ATOM 2484 C CA . ARG A 1 325 ? -16.668 -5.060 23.129 1.00 92.56 325 ARG A CA 1
ATOM 2485 C C . ARG A 1 325 ? -15.533 -5.979 22.678 1.00 92.56 325 ARG A C 1
ATOM 2487 O O . ARG A 1 325 ? -15.190 -6.899 23.411 1.00 92.56 325 ARG A O 1
ATOM 2494 N N . ARG A 1 326 ? -14.987 -5.763 21.479 1.00 91.31 326 ARG A N 1
ATOM 2495 C CA . ARG A 1 326 ? -13.848 -6.527 20.946 1.00 91.31 326 ARG A CA 1
ATOM 2496 C C . ARG A 1 326 ? -12.508 -5.927 21.371 1.00 91.31 326 ARG A C 1
ATOM 2498 O O . ARG A 1 326 ? -11.566 -6.661 21.638 1.00 91.31 326 ARG A O 1
ATOM 2505 N N . ALA A 1 327 ? -12.430 -4.601 21.433 1.00 90.88 327 ALA A N 1
ATOM 2506 C CA . ALA A 1 327 ? -11.206 -3.873 21.738 1.00 90.88 327 ALA A CA 1
ATOM 2507 C C . ALA A 1 327 ? -10.904 -3.823 23.243 1.00 90.88 327 ALA A C 1
ATOM 2509 O O . ALA A 1 327 ? -9.746 -3.907 23.654 1.00 90.88 327 ALA A O 1
ATOM 2510 N N . TYR A 1 328 ? -11.929 -3.655 24.080 1.00 88.19 328 TYR A N 1
ATOM 2511 C CA . TYR A 1 328 ? -11.751 -3.462 25.512 1.00 88.19 328 TYR A CA 1
ATOM 2512 C C . TYR A 1 328 ? -11.621 -4.831 26.170 1.00 88.19 328 TYR A C 1
ATOM 2514 O O . TYR A 1 328 ? -12.507 -5.675 26.085 1.00 88.19 328 TYR A O 1
ATOM 2522 N N . ARG A 1 329 ? -10.524 -5.041 26.900 1.00 82.00 329 ARG A N 1
ATOM 2523 C CA . ARG A 1 329 ? -10.270 -6.272 27.670 1.00 82.00 329 ARG A CA 1
ATOM 2524 C C . ARG A 1 329 ? -11.087 -6.334 28.975 1.00 82.00 329 ARG A C 1
ATOM 2526 O O . ARG A 1 329 ? -10.636 -6.896 29.967 1.00 82.00 329 ARG A O 1
ATOM 2533 N N . ARG A 1 330 ? -12.269 -5.709 28.995 1.00 86.06 330 ARG A N 1
ATOM 2534 C CA . ARG A 1 330 ? -13.220 -5.672 30.114 1.00 86.06 330 ARG A CA 1
ATOM 2535 C C . ARG A 1 330 ? -14.655 -5.535 29.593 1.00 86.06 330 ARG A C 1
ATOM 2537 O O . ARG A 1 330 ? -14.834 -5.094 28.458 1.00 86.06 330 ARG A O 1
ATOM 2544 N N . PRO A 1 331 ? -15.678 -5.839 30.414 1.00 89.56 331 PRO A N 1
ATOM 2545 C CA . PRO A 1 331 ? -17.058 -5.510 30.077 1.00 89.56 331 PRO A CA 1
ATOM 2546 C C . PRO A 1 331 ? -17.213 -4.020 29.739 1.00 89.56 331 PRO A C 1
ATOM 2548 O O . PRO A 1 331 ? -16.665 -3.160 30.436 1.00 89.56 331 PRO A O 1
ATOM 2551 N N . VAL A 1 332 ? -17.947 -3.752 28.659 1.00 91.69 332 VAL A N 1
ATOM 2552 C CA . VAL A 1 332 ? -18.272 -2.409 28.160 1.00 91.69 332 VAL A CA 1
ATOM 2553 C C . VAL A 1 332 ? -19.640 -2.013 28.694 1.00 91.69 332 VAL A C 1
ATOM 2555 O O . VAL A 1 332 ? -20.581 -2.804 28.592 1.00 91.69 332 VAL A O 1
ATOM 2558 N N . ASP A 1 333 ? -19.742 -0.809 29.247 1.00 92.38 333 ASP A N 1
ATOM 2559 C CA . ASP A 1 333 ? -21.001 -0.236 29.724 1.00 92.38 333 ASP A CA 1
ATOM 2560 C C . ASP A 1 333 ? -21.482 0.938 28.849 1.00 92.38 333 ASP A C 1
ATOM 2562 O O . ASP A 1 333 ? -20.828 1.343 27.885 1.00 92.38 333 ASP A O 1
ATOM 2566 N N . ASP A 1 334 ? -22.653 1.490 29.173 1.00 93.06 334 ASP A N 1
ATOM 2567 C CA . ASP A 1 334 ? -23.245 2.595 28.408 1.00 93.06 334 ASP A CA 1
ATOM 2568 C C . ASP A 1 334 ? -22.400 3.879 28.464 1.00 93.06 334 ASP A C 1
ATOM 2570 O O . ASP A 1 334 ? -22.460 4.697 27.546 1.00 93.06 334 ASP A O 1
ATOM 2574 N N . ARG A 1 335 ? -21.592 4.071 29.517 1.00 94.81 335 ARG A N 1
ATOM 2575 C CA . ARG A 1 335 ? -20.733 5.257 29.659 1.00 94.81 335 ARG A CA 1
ATOM 2576 C C . ARG A 1 335 ? -19.552 5.180 28.706 1.00 94.81 335 ARG A C 1
ATOM 2578 O O . ARG A 1 335 ? -19.170 6.200 28.137 1.00 94.81 335 ARG A O 1
ATOM 2585 N N . ASP A 1 336 ? -19.006 3.983 28.514 1.00 93.56 336 ASP A N 1
ATOM 2586 C CA . ASP A 1 336 ? -17.945 3.736 27.539 1.00 93.56 336 ASP A CA 1
ATOM 2587 C C . ASP A 1 336 ? -18.419 4.065 26.118 1.00 93.56 336 ASP A C 1
ATOM 2589 O O . ASP A 1 336 ? -17.727 4.750 25.365 1.00 93.56 336 ASP A O 1
ATOM 2593 N N . VAL A 1 337 ? -19.627 3.621 25.758 1.00 95.25 337 VAL A N 1
ATOM 2594 C CA . VAL A 1 337 ? -20.204 3.894 24.433 1.00 95.25 337 VAL A CA 1
ATOM 2595 C C . VAL A 1 337 ? -20.535 5.378 24.267 1.00 95.25 337 VAL A C 1
ATOM 2597 O O . VAL A 1 337 ? -20.253 5.940 23.209 1.00 95.25 337 VAL A O 1
ATOM 2600 N N . GLU A 1 338 ? -21.079 6.036 25.293 1.00 96.50 338 GLU A N 1
ATOM 2601 C CA . GLU A 1 338 ? -21.380 7.472 25.247 1.00 96.50 338 GLU A CA 1
ATOM 2602 C C . GLU A 1 338 ? -20.111 8.320 25.067 1.00 96.50 338 GLU A C 1
ATOM 2604 O O . GLU A 1 338 ? -20.104 9.250 24.261 1.00 96.50 338 GLU A O 1
ATOM 2609 N N . ALA A 1 339 ? -19.004 7.952 25.721 1.00 95.69 339 ALA A N 1
ATOM 2610 C CA . ALA A 1 339 ? -17.721 8.624 25.523 1.00 95.69 339 ALA A CA 1
ATOM 2611 C C . ALA A 1 339 ? -17.230 8.513 24.067 1.00 95.69 339 ALA A C 1
ATOM 2613 O O . ALA A 1 339 ? -16.761 9.496 23.494 1.00 95.69 339 ALA A O 1
ATOM 2614 N N . LEU A 1 340 ? -17.373 7.344 23.432 1.00 96.25 340 LEU A N 1
ATOM 2615 C CA . LEU A 1 340 ? -17.053 7.173 22.008 1.00 96.25 340 LEU A CA 1
ATOM 2616 C C . LEU A 1 340 ? -18.013 7.967 21.105 1.00 96.25 340 LEU A C 1
ATOM 2618 O O . LEU A 1 340 ? -17.597 8.524 20.086 1.00 96.25 340 LEU A O 1
ATOM 2622 N N . LEU A 1 341 ? -19.290 8.069 21.485 1.00 96.56 341 LEU A N 1
ATOM 2623 C CA . LEU A 1 341 ? -20.279 8.871 20.764 1.00 96.56 341 LEU A CA 1
ATOM 2624 C C . LEU A 1 341 ? -19.971 10.373 20.811 1.00 96.56 341 LEU A C 1
ATOM 2626 O O . LEU A 1 341 ? -20.257 11.072 19.837 1.00 96.56 341 LEU A O 1
ATOM 2630 N N . ASP A 1 342 ? -19.344 10.880 21.872 1.00 96.50 342 ASP A N 1
ATOM 2631 C CA . ASP A 1 342 ? -18.884 12.272 21.919 1.00 96.50 342 ASP A CA 1
ATOM 2632 C C . ASP A 1 342 ? -17.828 12.567 20.849 1.00 96.50 342 ASP A C 1
ATOM 2634 O O . ASP A 1 342 ? -17.921 13.582 20.145 1.00 96.50 342 ASP A O 1
ATOM 2638 N N . PHE A 1 343 ? -16.875 11.650 20.652 1.00 95.25 343 PHE A N 1
ATOM 2639 C CA . PHE A 1 343 ? -15.931 11.733 19.539 1.00 95.25 343 PHE A CA 1
ATOM 2640 C C . PHE A 1 343 ? -16.669 11.642 18.199 1.00 95.25 343 PHE A C 1
ATOM 2642 O O . PHE A 1 343 ? -16.470 12.497 17.335 1.00 95.25 343 PHE A O 1
ATOM 2649 N N . PHE A 1 344 ? -17.607 10.707 18.041 1.00 95.81 344 PHE A N 1
ATOM 2650 C CA . PHE A 1 344 ? -18.409 10.621 16.819 1.00 95.81 344 PHE A CA 1
ATOM 2651 C C . PHE A 1 344 ? -19.102 11.950 16.480 1.00 95.81 344 PHE A C 1
ATOM 2653 O O . PHE A 1 344 ? -18.965 12.451 15.363 1.00 95.81 344 PHE A O 1
ATOM 2660 N N . ARG A 1 345 ? -19.776 12.584 17.448 1.00 94.94 345 ARG A N 1
ATOM 2661 C CA . ARG A 1 345 ? -20.437 13.891 17.268 1.00 94.94 345 ARG A CA 1
ATOM 2662 C C . ARG A 1 345 ? -19.446 15.004 16.924 1.00 94.94 345 ARG A C 1
ATOM 2664 O O . ARG A 1 345 ? -19.820 15.966 16.250 1.00 94.94 345 ARG A O 1
ATOM 2671 N N . ALA A 1 346 ? -18.215 14.938 17.427 1.00 93.94 346 ALA A N 1
ATOM 2672 C CA . ALA A 1 346 ? -17.167 15.900 17.098 1.00 93.94 346 ALA A CA 1
ATOM 2673 C C . ALA A 1 346 ? -16.662 15.711 15.657 1.00 93.94 346 ALA A C 1
ATOM 2675 O O . ALA A 1 346 ? -16.639 16.677 14.895 1.00 93.94 346 ALA A O 1
ATOM 2676 N N . GLY A 1 347 ? -16.345 14.477 15.249 1.00 91.56 347 GLY A N 1
ATOM 2677 C CA . GLY A 1 347 ? -15.921 14.163 13.880 1.00 91.56 347 GLY A CA 1
ATOM 2678 C C . GLY A 1 347 ? -17.019 14.442 12.849 1.00 91.56 347 GLY A C 1
ATOM 2679 O O . GLY A 1 347 ? -16.766 15.060 11.816 1.00 91.56 347 GLY A O 1
ATOM 2680 N N . ARG A 1 348 ? -18.274 14.122 13.185 1.00 91.25 348 ARG A N 1
ATOM 2681 C CA . ARG A 1 348 ? -19.453 14.376 12.345 1.00 91.25 348 ARG A CA 1
ATOM 2682 C C . ARG A 1 348 ? -19.710 15.860 12.076 1.00 91.25 348 ARG A C 1
ATOM 2684 O O . ARG A 1 348 ? -20.314 16.195 11.063 1.00 91.25 348 ARG A O 1
ATOM 2691 N N . ARG A 1 349 ? -19.267 16.759 12.964 1.00 89.06 349 ARG A N 1
ATOM 2692 C CA . ARG A 1 349 ? -19.333 18.217 12.745 1.00 89.06 349 ARG A CA 1
ATOM 2693 C C . ARG A 1 349 ? -18.277 18.711 11.758 1.00 89.06 349 ARG A C 1
ATOM 2695 O O . ARG A 1 349 ? -18.502 19.722 11.101 1.00 89.06 349 ARG A O 1
ATOM 2702 N N . ALA A 1 350 ? -17.140 18.022 11.671 1.00 82.00 350 ALA A N 1
ATOM 2703 C CA . ALA A 1 350 ? -16.057 18.355 10.750 1.00 82.00 350 ALA A CA 1
ATOM 2704 C C . ALA A 1 350 ? -16.240 17.728 9.354 1.00 82.00 350 ALA A C 1
ATOM 2706 O O . ALA A 1 350 ? -15.677 18.244 8.391 1.00 82.00 350 ALA A O 1
ATOM 2707 N N . GLY A 1 351 ? -17.022 16.648 9.241 1.00 86.38 351 GLY A N 1
ATOM 2708 C CA . GLY A 1 351 ? -17.231 15.914 7.991 1.00 86.38 351 GLY A CA 1
ATOM 2709 C C . GLY A 1 351 ? -18.544 15.122 7.936 1.00 86.38 351 GLY A C 1
ATOM 2710 O O . GLY A 1 351 ? -19.595 15.573 8.393 1.00 86.38 351 GLY A O 1
ATOM 2711 N N . GLY A 1 352 ? -18.501 13.946 7.314 1.00 89.56 352 GLY A N 1
ATOM 2712 C CA . GLY A 1 352 ? -19.641 13.044 7.162 1.00 89.56 352 GLY A CA 1
ATOM 2713 C C . GLY A 1 352 ? -19.790 12.033 8.302 1.00 89.56 352 GLY A C 1
ATOM 2714 O O . GLY A 1 352 ? -19.120 12.102 9.332 1.00 89.56 352 GLY A O 1
ATOM 2715 N N . PHE A 1 353 ? -20.684 11.063 8.098 1.00 91.94 353 PHE A N 1
ATOM 2716 C CA . PHE A 1 353 ? -20.874 9.933 9.014 1.00 91.94 353 PHE A CA 1
ATOM 2717 C C . PHE A 1 353 ? -19.572 9.142 9.219 1.00 91.94 353 PHE A C 1
ATOM 2719 O O . PHE A 1 353 ? -19.180 8.881 10.355 1.00 91.94 353 PHE A O 1
ATOM 2726 N N . ASP A 1 354 ? -18.865 8.838 8.128 1.00 92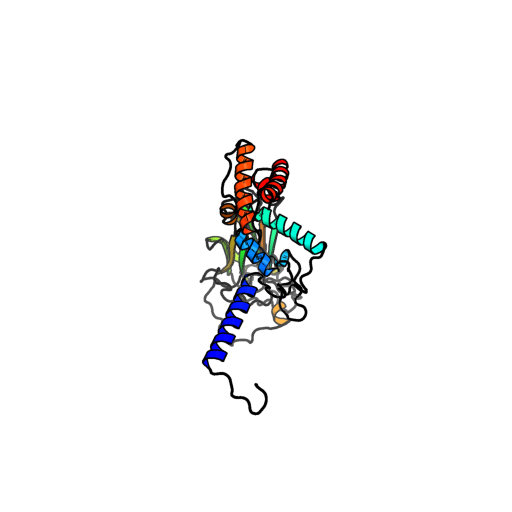.56 354 ASP A N 1
ATOM 2727 C CA . ASP A 1 354 ? -17.616 8.071 8.150 1.00 92.56 354 ASP A CA 1
ATOM 2728 C C . ASP A 1 354 ? -16.482 8.824 8.871 1.00 92.56 354 ASP A C 1
ATOM 2730 O O . ASP A 1 354 ? -15.700 8.192 9.576 1.00 92.56 354 ASP A O 1
ATOM 2734 N N . ASP A 1 355 ? -16.422 10.161 8.775 1.00 92.38 355 ASP A N 1
ATOM 2735 C CA . ASP A 1 355 ? -15.486 10.994 9.552 1.00 92.38 355 ASP A CA 1
ATOM 2736 C C . ASP A 1 355 ? -15.798 10.959 11.053 1.00 92.38 355 ASP A C 1
ATOM 2738 O O . ASP A 1 355 ? -14.890 10.918 11.884 1.00 92.38 355 ASP A O 1
ATOM 2742 N N . GLY A 1 356 ? -17.086 10.934 11.411 1.00 93.75 356 GLY A N 1
ATOM 2743 C CA . GLY A 1 356 ? -17.529 10.723 12.786 1.00 93.75 356 GLY A CA 1
ATOM 2744 C C . GLY A 1 356 ? -17.061 9.373 13.324 1.00 93.75 356 GLY A C 1
ATOM 2745 O O . GLY A 1 356 ? -16.431 9.315 14.378 1.00 93.75 356 GLY A O 1
ATOM 2746 N N . VAL A 1 357 ? -17.323 8.290 12.583 1.00 94.94 357 VAL A N 1
ATOM 2747 C CA . VAL A 1 357 ? -16.885 6.941 12.976 1.00 94.94 357 VAL A CA 1
ATOM 2748 C C . VAL A 1 357 ? -15.361 6.886 13.069 1.00 94.94 357 VAL A C 1
ATOM 2750 O O . VAL A 1 357 ? -14.841 6.391 14.061 1.00 94.94 357 VAL A O 1
ATOM 2753 N N . GLN A 1 358 ? -14.637 7.459 12.103 1.00 94.94 358 GLN A N 1
ATOM 2754 C CA . GLN A 1 358 ? -13.175 7.508 12.123 1.00 94.94 358 GLN A CA 1
ATOM 2755 C C . GLN A 1 358 ? -12.616 8.214 13.351 1.00 94.94 358 GLN A C 1
ATOM 2757 O O . GLN A 1 358 ? -11.595 7.782 13.866 1.00 94.94 358 GLN A O 1
ATOM 2762 N N . PHE A 1 359 ? -13.224 9.315 13.789 1.00 94.44 359 PHE A N 1
ATOM 2763 C CA . PHE A 1 359 ? -12.706 10.077 14.923 1.00 94.44 359 PHE A CA 1
ATOM 2764 C C . PHE A 1 359 ? -12.929 9.371 16.267 1.00 94.44 359 PHE A C 1
ATOM 2766 O O . PHE A 1 359 ? -12.200 9.637 17.218 1.00 94.44 359 PHE A O 1
ATOM 2773 N N . ALA A 1 360 ? -13.922 8.482 16.340 1.00 93.88 360 ALA A N 1
ATOM 2774 C CA . ALA A 1 360 ? -14.192 7.648 17.507 1.00 93.88 360 ALA A CA 1
ATOM 2775 C C . ALA A 1 360 ? -13.361 6.347 17.549 1.00 93.88 360 ALA A C 1
ATOM 2777 O O . ALA A 1 360 ? -13.341 5.687 18.587 1.00 93.88 360 ALA A O 1
ATOM 2778 N N . LEU A 1 361 ? -12.703 5.986 16.438 1.00 91.00 361 LEU A N 1
ATOM 2779 C CA . LEU A 1 361 ? -11.751 4.874 16.308 1.00 91.00 361 LEU A CA 1
ATOM 2780 C C . LEU A 1 361 ? -10.312 5.335 16.559 1.00 91.00 361 LEU A C 1
ATOM 2782 O O . LEU A 1 361 ? -9.644 4.693 17.397 1.00 91.00 361 LEU A O 1
#

Sequence (361 aa):
MPPAGNPRPAEAAYRTVASWLETEIDTLALASPDPGRGETFHRLNRAEYHAAVRDLLAVDVDVAALLPADDTYEHGFDNNGDVLSISPDLVGRYLSAARRISRLAVGIPPIGPTVATYRVHPGLVQDERQDDLLSFGSRGGVAIRHYFPVDGEYTIRVRLHRNFSDYIIGYAAPQELDVRVDGARVERFAVGDADSVGQMAPLSFSGNIAGDPEWEYYMNTGDAHLEVRFPAKAGQRTVGVSFVRRAAELEGVLQPRNRGYGRFVDERYDEDAAVEQVAIGGPYTVEGPGDTPSRREIFACRPAAGAAADEEQACAGRILGTLARRAYRRPVDDRDVEALLDFFRAGRRAGGFDDGVQFAL

Secondary structure (DSSP, 8-state):
-PPTTSPPPPHHHHHHHHHHHHHHHHHHHHHS----SPPP-----HHHHHHHHHHHH-----GGGTSPPPP-TTTS-S--TTT----HHHHHHHHHHHHHHHHHHHTPPPSS-EEEEEEPPTT---SSB--TTS-TTEEEEEEEEEEE-SEEEEEEEEEE-B-TTSPBSS-SS-EEEEEEETTEEEEEEEE--GGGTSPPPP--TTS-S---HHHHHHHHHTTTT-EEEEEE-SEEEEEEEEEEP------S--PPPP-THHHHH---TTS---EEEEEEEEEEEEEES---HHHHHH-S--PPTT--HHHHHHHHHHHHHHHHHHH-SS---HHHHHHHHHHHHHHHHHS-HHHHHHHH-

pLDDT: mean 89.28, std 9.07, range [53.97, 98.75]

Radius of gyration: 31.19 Å; chains: 1; bounding box: 68×65×103 Å